Protein AF-A0A965YBI8-F1 (afdb_monomer)

Radius of gyration: 23.15 Å; Cα contacts (8 Å, |Δi|>4): 329; chains: 1; bounding box: 54×39×64 Å

Solvent-accessible surface area (backbone atoms only — not comparable to full-atom values): 16562 Å² total; per-residue (Å²): 129,90,73,58,69,41,80,46,47,36,56,63,52,22,47,52,50,47,54,52,47,43,43,36,47,70,56,44,35,46,62,92,63,90,55,95,86,61,76,53,72,66,57,48,56,52,50,67,69,44,75,81,57,90,65,80,68,84,53,51,93,72,47,79,82,37,50,64,59,52,52,52,50,26,52,50,36,34,68,70,44,43,48,60,50,58,66,66,73,54,56,90,97,56,91,60,68,51,48,70,59,59,44,80,47,68,47,97,83,74,44,84,42,46,45,67,85,51,83,90,56,52,40,36,41,34,41,29,66,46,50,50,53,49,62,76,42,36,71,62,54,49,55,50,52,47,50,56,48,36,64,61,36,54,79,70,38,81,52,56,61,48,57,58,56,65,67,36,47,90,63,76,80,76,75,79,61,69,81,47,50,66,59,53,56,70,74,38,93,62,65,37,15,70,81,82,62,45,78,52,51,90,92,57,66,37,74,39,51,54,63,26,47,58,47,55,72,63,86,56,65,64,41,52,42,51,26,39,63,66,59,46,62,71,38,55,68,24,32,66,52,72,68,55,50,53,53,50,50,54,55,24,69,77,34,79,94,32,56,67,64,62,69,58,54,52,51,52,52,52,40,40,44,76,44,69,46,49,70,45,82,132

Sequence (282 aa):
QLIEDTRIAYEEIAENFLKYYWNQVVVYKIKQDFKETKKTKLVSIIEDKTKEISELYEPFFKKKDSYKLKTELINEIYKYCLIDVIPRFQRNGKQNIYLHHAKQTVNKNQQLRYNLQQKDKRFIIVSKDAIFEIKKHYKMLFEVVILEWAKFLEKTNFTPKLIQKVEKINDPKRNSLQKYKKILLSLETTSRCFYCNKGLNLNDIHIDHFIPWSYIFDDNVWNLVLSCSNCNLIKNSSLPTLEYLNKLKMRNKEQKELYIKEEIIDNYYENCRKSGFILMSN

Foldseek 3Di:
DQQFWDKFFLLNVLLVVCLQVLLCCPLLLQQPDDDPPDHDQLSCLNVVLCVPPPDDSVCLVPDPVNPVVSVVSSVSCLVPPCQFVVVVQDDPPDDDQKDAQWDWDADPVRDIGTDHPDPVRRIIIGGSVSVVVCVVCVVVVLLVVLVVSLVSRVVPAPFPPSSVCSNCSNPLDDDDLVVCLVVQCVLDVFCAALPPRHHDDPVFKDKAQQAACSRHVDPQPLRITIHGPVVCVQCPNAHEDVVSLVVSQVSQVSGVSNDDDSVVSVVSRVSSVVSPGHHRDD

Nearest PDB structures (foldseek):
  8tzz-assembly1_A  TM=4.802E-01  e=3.319E-03  Streptococcus pyogenes
  8t7s-assembly1_A  TM=3.478E-01  e=6.594E-04  Streptococcus pyogenes
  8d2p-assembly1_A  TM=5.543E-01  e=3.188E-02  Acidothermus cellulolyticus 11B
  7s4x-assembly1_A  TM=3.552E-01  e=5.389E-03  Streptococcus pyogenes
  8d2q-assembly1_A  TM=3.920E-01  e=1.886E-01  Acidothermus cellulolyticus 11B

Mean predicted aligned error: 6.6 Å

Secondary structure (DSSP, 8-state):
-----EEEEHHHHHHHHHHHHHIIIIIS----SS-SS---HHHHHHHHHHTT--S-STTTTT-GGGHHHHHHHHHHIIIIIHHHHHHHTSPTTS--SEEE-EEEEE-TTS-EEEEESSGGG-EEEE-HHHHHHHHHTHHHHHHHHHHHHHHHHTTT---TTHHHHHHTTT---PPPGGGGHHHHHHH-SS-B-TTT-PBPPTTS-EEEESS-HHHH-S--GGGEEEE-HHHHHHHTTSBPPHHHHHHHHHHHHH-GGG---HHHHHHHHHHHHHTTPPBPP-

Structure (mmCIF, N/CA/C/O backbone):
data_AF-A0A965YBI8-F1
#
_entry.id   AF-A0A965YBI8-F1
#
loop_
_atom_site.group_PDB
_atom_site.id
_atom_site.type_symbol
_atom_site.label_atom_id
_atom_site.label_alt_id
_atom_site.label_comp_id
_atom_site.label_asym_id
_atom_site.label_entity_id
_atom_site.label_seq_id
_atom_site.pdbx_PDB_ins_code
_atom_site.Cartn_x
_atom_site.Cartn_y
_atom_site.Cartn_z
_atom_site.occupancy
_atom_site.B_iso_or_equiv
_atom_site.auth_seq_id
_atom_site.auth_comp_id
_atom_site.auth_asym_id
_atom_site.auth_atom_id
_atom_site.pdbx_PDB_model_num
ATOM 1 N N . GLN A 1 1 ? -0.873 20.517 -30.747 1.00 56.16 1 GLN A N 1
ATOM 2 C CA . GLN A 1 1 ? 0.591 20.385 -30.578 1.00 56.16 1 GLN A CA 1
ATOM 3 C C . GLN A 1 1 ? 1.067 19.338 -31.568 1.00 56.16 1 GLN A C 1
ATOM 5 O O . GLN A 1 1 ? 0.461 18.271 -31.592 1.00 56.16 1 GLN A O 1
ATOM 10 N N . LEU A 1 2 ? 2.070 19.639 -32.400 1.00 70.56 2 LEU A N 1
ATOM 11 C CA . LEU A 1 2 ? 2.739 18.594 -33.179 1.00 70.56 2 LEU A CA 1
ATOM 12 C C . LEU A 1 2 ? 3.359 17.593 -32.197 1.00 70.56 2 LEU A C 1
ATOM 14 O O . LEU A 1 2 ? 3.969 17.996 -31.209 1.00 70.56 2 LEU A O 1
ATOM 18 N N . ILE A 1 3 ? 3.112 16.304 -32.417 1.00 74.31 3 ILE A N 1
ATOM 19 C CA . ILE A 1 3 ? 3.719 15.238 -31.622 1.00 74.31 3 ILE A CA 1
ATOM 20 C C . ILE A 1 3 ? 5.042 14.883 -32.297 1.00 74.31 3 ILE A C 1
ATOM 22 O O . ILE A 1 3 ? 5.065 14.573 -33.488 1.00 74.31 3 ILE A O 1
ATOM 26 N N . GLU A 1 4 ? 6.124 14.942 -31.531 1.00 87.44 4 GLU A N 1
ATOM 27 C CA . GLU A 1 4 ? 7.486 14.648 -31.972 1.00 87.44 4 GLU A CA 1
ATOM 28 C C . GLU A 1 4 ? 8.043 13.440 -31.214 1.00 87.44 4 GLU A C 1
ATOM 30 O O . GLU A 1 4 ? 7.529 13.056 -30.155 1.00 87.44 4 GLU A O 1
ATOM 35 N N . ASP A 1 5 ? 9.101 12.842 -31.760 1.00 90.31 5 ASP A N 1
ATOM 36 C CA . ASP A 1 5 ? 9.848 11.796 -31.070 1.00 90.31 5 ASP A CA 1
ATOM 37 C C . ASP A 1 5 ? 10.358 12.340 -29.734 1.00 90.31 5 ASP A C 1
ATOM 39 O O . ASP A 1 5 ? 11.002 13.386 -29.666 1.00 90.31 5 ASP A O 1
ATOM 43 N N . THR A 1 6 ? 10.051 11.635 -28.649 1.00 94.06 6 THR A N 1
ATOM 44 C CA . THR A 1 6 ? 10.325 12.125 -27.297 1.00 94.06 6 THR A CA 1
ATOM 45 C C . THR A 1 6 ? 11.402 11.285 -26.635 1.00 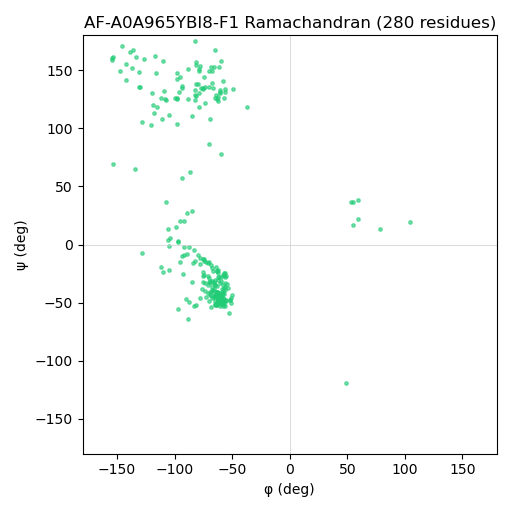94.06 6 THR A C 1
ATOM 47 O O . THR A 1 6 ? 11.290 10.061 -26.517 1.00 94.06 6 THR A O 1
ATOM 50 N N . ARG A 1 7 ? 12.443 11.967 -26.157 1.00 95.00 7 ARG A N 1
ATOM 51 C CA . ARG A 1 7 ? 13.465 11.397 -25.281 1.00 95.00 7 ARG A CA 1
ATOM 52 C C . ARG A 1 7 ? 12.953 11.402 -23.842 1.00 95.00 7 ARG A C 1
ATOM 54 O O . ARG A 1 7 ? 12.632 12.464 -23.328 1.00 95.00 7 ARG A O 1
ATOM 61 N N . ILE A 1 8 ? 12.941 10.239 -23.194 1.00 94.50 8 ILE A N 1
ATOM 62 C CA . ILE A 1 8 ? 12.571 10.094 -21.776 1.00 94.50 8 ILE A CA 1
ATOM 63 C C . ILE A 1 8 ? 13.772 9.536 -21.017 1.00 94.50 8 ILE A C 1
ATOM 65 O O . ILE A 1 8 ? 14.254 8.440 -21.328 1.00 94.50 8 ILE A O 1
ATOM 69 N N . ALA A 1 9 ? 14.276 10.275 -20.031 1.00 93.81 9 ALA A N 1
ATOM 70 C CA . ALA A 1 9 ? 15.408 9.830 -19.229 1.00 93.81 9 ALA A CA 1
ATOM 71 C C . ALA A 1 9 ? 15.021 8.664 -18.304 1.00 93.81 9 ALA A C 1
ATOM 73 O O . ALA A 1 9 ? 13.900 8.570 -17.805 1.00 93.81 9 ALA A O 1
ATOM 74 N N . TYR A 1 10 ? 15.972 7.772 -18.013 1.00 93.00 10 TYR A N 1
ATOM 75 C CA . TYR A 1 10 ? 15.735 6.696 -17.043 1.00 93.00 10 TYR A CA 1
ATOM 76 C C . TYR A 1 10 ? 15.438 7.251 -15.644 1.00 93.00 10 TYR A C 1
ATOM 78 O O . TYR A 1 10 ? 14.744 6.598 -14.875 1.00 93.00 10 TYR A O 1
ATOM 86 N N . GLU A 1 11 ? 15.952 8.435 -15.313 1.00 92.44 11 GLU A N 1
ATOM 87 C CA . GLU A 1 11 ? 15.659 9.118 -14.053 1.00 92.44 11 GLU A CA 1
ATOM 88 C C . GLU A 1 11 ? 14.166 9.453 -13.920 1.00 92.44 11 GLU A C 1
ATOM 90 O O . GLU A 1 11 ? 13.561 9.141 -12.897 1.00 92.44 11 GLU A O 1
ATOM 95 N N . GLU A 1 12 ? 13.539 9.968 -14.983 1.00 93.38 12 GLU A N 1
ATOM 96 C CA . GLU A 1 12 ? 12.098 10.257 -15.017 1.00 93.38 12 GLU A CA 1
ATOM 97 C C . GLU A 1 12 ? 11.263 8.978 -14.864 1.00 93.38 12 GLU A C 1
ATOM 99 O O . GLU A 1 12 ? 10.270 8.938 -14.129 1.00 93.38 12 GLU A O 1
ATOM 104 N N . ILE A 1 13 ? 11.683 7.891 -15.521 1.00 93.06 13 ILE A N 1
ATOM 105 C CA . ILE A 1 13 ? 11.041 6.577 -15.379 1.00 93.06 13 ILE A CA 1
ATOM 106 C C . ILE A 1 13 ? 11.209 6.063 -13.944 1.00 93.06 13 ILE A C 1
ATOM 108 O O . ILE A 1 13 ? 10.251 5.565 -13.357 1.00 93.06 13 ILE A O 1
ATOM 11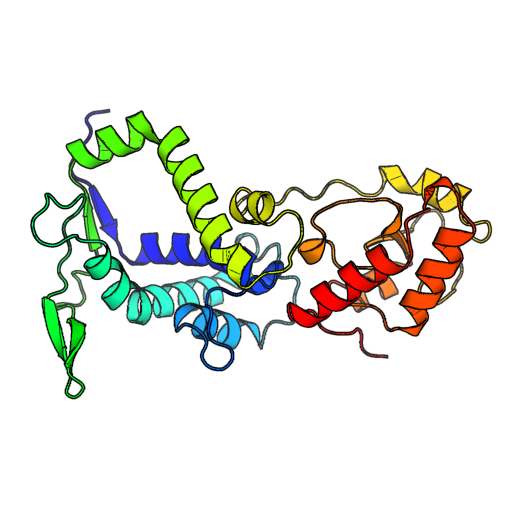2 N N . ALA A 1 14 ? 12.399 6.201 -13.355 1.00 93.50 14 ALA A N 1
ATOM 113 C CA . ALA A 1 14 ? 12.686 5.760 -11.994 1.00 93.50 14 ALA A CA 1
ATOM 114 C C . ALA A 1 14 ? 11.893 6.544 -10.946 1.00 93.50 14 ALA A C 1
ATOM 116 O O . ALA A 1 14 ? 11.400 5.941 -9.993 1.00 93.50 14 ALA A O 1
ATOM 117 N N . GLU A 1 15 ? 11.709 7.852 -11.132 1.00 91.50 15 GLU A N 1
ATOM 118 C CA . GLU A 1 15 ? 10.834 8.648 -10.274 1.00 91.50 15 GLU A CA 1
ATOM 119 C C . GLU A 1 15 ? 9.394 8.129 -10.324 1.00 91.50 15 GLU A C 1
ATOM 121 O O . GLU A 1 15 ? 8.764 7.958 -9.278 1.00 91.50 15 GLU A O 1
ATOM 126 N N . ASN A 1 16 ? 8.877 7.840 -11.521 1.00 88.69 16 ASN A N 1
ATOM 127 C CA . ASN A 1 16 ? 7.545 7.259 -11.665 1.00 88.69 16 ASN A CA 1
ATOM 128 C C . ASN A 1 16 ? 7.470 5.878 -11.003 1.00 88.69 16 ASN A C 1
ATOM 130 O O . ASN A 1 16 ? 6.581 5.658 -10.188 1.00 88.69 16 ASN A O 1
ATOM 134 N N . PHE A 1 17 ? 8.433 4.984 -11.252 1.00 89.19 17 PHE A N 1
ATOM 135 C CA . PHE A 1 17 ? 8.524 3.688 -10.568 1.00 89.19 17 PHE A CA 1
ATOM 136 C C . PHE A 1 17 ? 8.479 3.849 -9.047 1.00 89.19 17 PHE A C 1
ATOM 138 O O . PHE A 1 17 ? 7.691 3.178 -8.386 1.00 89.19 17 PHE A O 1
ATOM 145 N N . LEU A 1 18 ? 9.270 4.766 -8.486 1.00 89.38 18 LEU A N 1
ATOM 146 C CA . LEU A 1 18 ? 9.275 5.013 -7.050 1.00 89.38 18 LEU A CA 1
ATOM 147 C C . LEU A 1 18 ? 7.900 5.483 -6.553 1.00 89.38 18 LEU A C 1
ATOM 149 O O . LEU A 1 18 ? 7.452 4.996 -5.521 1.00 89.38 18 LEU A O 1
ATOM 153 N N . LYS A 1 19 ? 7.203 6.364 -7.286 1.00 85.81 19 LYS A N 1
ATOM 154 C CA . LYS A 1 19 ? 5.845 6.824 -6.928 1.00 85.81 19 LYS A CA 1
ATOM 155 C C . LYS A 1 19 ? 4.854 5.667 -6.800 1.00 85.81 19 LYS A C 1
ATOM 157 O O . LYS A 1 19 ? 4.157 5.586 -5.791 1.00 85.81 19 LYS A O 1
ATOM 162 N N . TYR A 1 20 ? 4.834 4.746 -7.766 1.00 85.50 20 TYR A N 1
ATOM 163 C CA . TYR A 1 20 ? 3.951 3.579 -7.696 1.00 85.50 20 TYR A CA 1
ATOM 164 C C . TYR A 1 20 ? 4.386 2.610 -6.579 1.00 85.50 20 TYR A C 1
ATOM 166 O O . TYR A 1 20 ? 3.613 2.266 -5.682 1.00 85.50 20 TYR A O 1
ATOM 174 N N . TYR A 1 21 ? 5.647 2.181 -6.588 1.00 88.31 21 TYR A N 1
ATOM 175 C CA . TYR A 1 21 ? 6.107 1.124 -5.689 1.00 88.31 21 TYR A CA 1
ATOM 176 C C . TYR A 1 21 ? 6.200 1.559 -4.226 1.00 88.31 21 TYR A C 1
ATOM 178 O O . TYR A 1 21 ? 6.036 0.713 -3.351 1.00 88.31 21 TYR A O 1
ATOM 186 N N . TRP A 1 22 ? 6.407 2.846 -3.934 1.00 87.38 22 TRP A N 1
ATOM 187 C CA . TRP A 1 22 ? 6.443 3.340 -2.557 1.00 87.38 22 TRP A CA 1
ATOM 188 C C . TRP A 1 22 ? 5.142 3.035 -1.817 1.00 87.38 22 TRP A C 1
ATOM 190 O O . TRP A 1 22 ? 5.158 2.396 -0.768 1.00 87.38 22 TRP A O 1
ATOM 200 N N . ASN A 1 23 ? 3.997 3.420 -2.386 1.00 85.06 23 ASN A N 1
ATOM 201 C CA . ASN A 1 23 ? 2.713 3.202 -1.724 1.00 85.06 23 ASN A CA 1
ATOM 202 C C . ASN A 1 23 ? 2.373 1.714 -1.629 1.00 85.06 23 ASN A C 1
ATOM 204 O O . ASN A 1 23 ? 1.929 1.254 -0.580 1.00 85.06 23 ASN A O 1
ATOM 208 N N . GLN A 1 24 ? 2.661 0.931 -2.669 1.00 88.19 24 GLN A N 1
ATOM 209 C CA . GLN A 1 24 ? 2.412 -0.508 -2.624 1.00 88.19 24 GLN A CA 1
ATOM 210 C C . GLN A 1 24 ? 3.277 -1.211 -1.574 1.00 88.19 24 GLN A C 1
ATOM 212 O O . GLN A 1 24 ? 2.741 -1.914 -0.726 1.00 88.19 24 GLN A O 1
ATOM 217 N N . VAL A 1 25 ? 4.595 -1.009 -1.595 1.00 88.75 25 VAL A N 1
ATOM 218 C CA . VAL A 1 25 ? 5.542 -1.747 -0.744 1.00 88.75 25 VAL A CA 1
ATOM 219 C C . VAL A 1 25 ? 5.547 -1.208 0.683 1.00 88.75 25 VAL A C 1
ATOM 221 O O . VAL A 1 25 ? 5.507 -1.976 1.642 1.00 88.75 25 VAL A O 1
ATOM 224 N N . VAL A 1 26 ? 5.589 0.114 0.844 1.00 85.94 26 VAL A N 1
ATOM 225 C CA . VAL A 1 26 ? 5.850 0.747 2.141 1.00 85.94 26 VAL A CA 1
ATOM 226 C C . VAL A 1 26 ? 4.558 1.008 2.906 1.00 85.94 26 VAL A C 1
ATOM 228 O O . VAL A 1 26 ? 4.484 0.658 4.086 1.00 85.94 26 VAL A O 1
ATOM 231 N N . VAL A 1 27 ? 3.544 1.579 2.244 1.00 85.75 27 VAL A N 1
ATOM 232 C CA . VAL A 1 27 ? 2.278 1.982 2.884 1.00 85.75 27 VAL A CA 1
ATOM 233 C C . VAL A 1 27 ? 1.319 0.796 3.003 1.00 85.75 27 VAL A C 1
ATOM 235 O O . VAL A 1 27 ? 0.849 0.498 4.099 1.00 85.75 27 VAL A O 1
ATOM 238 N N . TYR A 1 28 ? 1.046 0.100 1.897 1.00 88.88 28 TYR A N 1
ATOM 239 C CA . TYR A 1 28 ? 0.045 -0.973 1.831 1.00 88.88 28 TYR A CA 1
ATOM 240 C C . TYR A 1 28 ? 0.598 -2.375 2.104 1.00 88.88 28 TYR A C 1
ATOM 242 O O . TYR A 1 28 ? -0.187 -3.312 2.241 1.00 88.88 28 TYR A O 1
ATOM 250 N N . LYS A 1 29 ? 1.927 -2.521 2.184 1.00 89.38 29 LYS A N 1
ATOM 251 C CA . LYS A 1 29 ? 2.628 -3.801 2.389 1.00 89.38 29 LYS A CA 1
ATOM 252 C C . LYS A 1 29 ? 2.260 -4.880 1.353 1.00 89.38 29 LYS A C 1
ATOM 254 O O . LYS A 1 29 ? 2.171 -6.065 1.658 1.00 89.38 29 LYS A O 1
ATOM 259 N N . ILE A 1 30 ? 2.054 -4.460 0.106 1.00 90.88 30 ILE A N 1
ATOM 260 C CA . ILE A 1 30 ? 1.790 -5.328 -1.043 1.00 90.88 30 ILE A CA 1
ATOM 261 C C . ILE A 1 30 ? 3.109 -5.942 -1.524 1.00 90.88 30 ILE A C 1
ATOM 263 O O . ILE A 1 30 ? 4.015 -5.239 -1.987 1.00 90.88 30 ILE A O 1
ATOM 267 N N . LYS A 1 31 ? 3.189 -7.271 -1.474 1.00 90.06 31 LYS A N 1
ATOM 268 C CA . LYS A 1 31 ? 4.287 -8.074 -2.020 1.00 90.06 31 LYS A CA 1
ATOM 269 C C . LYS A 1 31 ? 4.321 -7.967 -3.543 1.00 90.06 31 LYS A C 1
ATOM 271 O O . LYS A 1 31 ? 3.295 -8.101 -4.202 1.00 90.06 31 LYS A O 1
ATOM 276 N N . GLN A 1 32 ? 5.515 -7.769 -4.096 1.00 88.94 32 GLN A N 1
ATOM 277 C CA . GLN A 1 32 ? 5.739 -7.551 -5.536 1.00 88.94 32 GLN A CA 1
ATOM 278 C C . GLN A 1 32 ? 6.314 -8.775 -6.258 1.00 88.94 32 GLN A C 1
ATOM 280 O O . GLN A 1 32 ? 6.685 -8.693 -7.429 1.00 88.94 32 GLN A O 1
ATOM 285 N N . ASP A 1 33 ? 6.434 -9.904 -5.565 1.00 83.56 33 ASP A N 1
ATOM 286 C CA . ASP A 1 33 ? 6.908 -11.160 -6.130 1.00 83.56 33 ASP A CA 1
ATOM 287 C C . ASP A 1 33 ? 6.202 -12.368 -5.494 1.00 83.56 33 ASP A C 1
ATOM 289 O O . ASP A 1 33 ? 5.432 -12.240 -4.539 1.00 83.56 33 ASP A O 1
ATOM 293 N N . PHE A 1 34 ? 6.447 -13.538 -6.092 1.00 79.50 34 PHE A N 1
ATOM 294 C CA . PHE A 1 34 ? 5.926 -14.840 -5.661 1.00 79.50 34 PHE A CA 1
ATOM 295 C C . PHE A 1 34 ? 6.910 -15.632 -4.802 1.00 79.50 34 PHE A C 1
ATOM 297 O O . PHE A 1 34 ? 6.642 -16.786 -4.483 1.00 79.50 34 PHE A O 1
ATOM 304 N N . LYS A 1 35 ? 8.080 -15.070 -4.484 1.00 76.94 35 LYS A N 1
ATOM 305 C CA . LYS A 1 35 ? 9.157 -15.823 -3.844 1.00 76.94 35 LYS A CA 1
ATOM 306 C C . LYS A 1 35 ? 9.122 -15.576 -2.348 1.00 76.94 35 LYS A C 1
ATOM 308 O O . LYS A 1 35 ? 9.242 -14.449 -1.894 1.00 76.94 35 LYS A O 1
ATOM 313 N N . GLU A 1 36 ? 9.060 -16.648 -1.571 1.00 65.50 36 GLU A N 1
ATOM 314 C CA . GLU A 1 36 ? 9.025 -16.531 -0.110 1.00 65.50 36 GLU A CA 1
ATOM 315 C C . GLU A 1 36 ? 10.323 -15.952 0.473 1.00 65.50 36 GLU A C 1
ATOM 317 O O . GLU A 1 36 ? 10.291 -15.231 1.466 1.00 65.50 36 GLU A O 1
ATOM 322 N N . THR A 1 37 ? 11.469 -16.230 -0.158 1.00 68.12 37 THR A N 1
ATOM 323 C CA . THR A 1 37 ? 12.792 -15.969 0.434 1.00 68.12 37 THR A CA 1
ATOM 324 C C . THR A 1 37 ? 13.595 -14.869 -0.252 1.00 68.12 37 THR A C 1
ATOM 326 O O . THR A 1 37 ? 14.525 -14.329 0.347 1.00 68.12 37 THR A O 1
ATOM 329 N N . LYS A 1 38 ? 13.278 -14.513 -1.505 1.00 78.81 38 LYS A N 1
ATOM 330 C CA . LYS A 1 38 ? 14.090 -13.574 -2.292 1.00 78.81 38 LYS A CA 1
ATOM 331 C C . LYS A 1 38 ? 13.257 -12.444 -2.872 1.00 78.81 38 LYS A C 1
ATOM 333 O O . LYS A 1 38 ? 12.614 -12.616 -3.905 1.00 78.81 38 LYS A O 1
ATOM 338 N N . LYS A 1 39 ? 13.416 -11.272 -2.261 1.00 83.81 39 LYS A N 1
ATOM 339 C CA . LYS A 1 39 ? 12.814 -10.018 -2.710 1.00 83.81 39 LYS A CA 1
ATOM 340 C C . LYS A 1 39 ? 13.414 -9.547 -4.033 1.00 83.81 39 LYS A C 1
ATOM 342 O O . LYS A 1 39 ? 14.592 -9.783 -4.334 1.00 83.81 39 LYS A O 1
ATOM 347 N N . THR A 1 40 ? 12.605 -8.860 -4.833 1.00 86.50 40 THR A N 1
ATOM 348 C CA . THR A 1 40 ? 13.107 -8.151 -6.019 1.00 86.50 40 THR A CA 1
ATOM 349 C C . THR A 1 40 ? 14.116 -7.066 -5.630 1.00 86.50 40 THR A C 1
ATOM 351 O O . THR A 1 40 ? 14.038 -6.485 -4.548 1.00 86.50 40 THR A O 1
ATOM 354 N N . LYS A 1 41 ? 15.047 -6.736 -6.537 1.00 88.00 41 LYS A N 1
ATOM 355 C CA . LYS A 1 41 ? 16.058 -5.694 -6.286 1.00 88.00 41 LYS A CA 1
ATOM 356 C C . LYS A 1 41 ? 15.422 -4.342 -5.941 1.00 88.00 41 LYS A C 1
ATOM 358 O O . LYS A 1 41 ? 15.938 -3.647 -5.075 1.00 88.00 41 LYS A O 1
ATOM 363 N N . LEU A 1 42 ? 14.301 -4.004 -6.583 1.00 88.56 42 LEU A N 1
ATOM 364 C CA . LEU A 1 42 ? 13.543 -2.783 -6.313 1.00 88.56 42 LEU A CA 1
ATOM 365 C C . LEU A 1 42 ? 12.991 -2.759 -4.884 1.00 88.56 42 LEU A C 1
ATOM 367 O O . LEU A 1 42 ? 13.200 -1.781 -4.175 1.00 88.56 42 LEU A O 1
ATOM 371 N N . VAL A 1 43 ? 12.332 -3.841 -4.457 1.00 89.25 43 VAL A N 1
ATOM 372 C CA . VAL A 1 43 ? 11.794 -3.950 -3.093 1.00 89.25 43 VAL A CA 1
ATOM 373 C C . VAL A 1 43 ? 12.921 -3.870 -2.069 1.00 89.25 43 VAL A C 1
ATOM 375 O O . VAL A 1 43 ? 12.796 -3.113 -1.117 1.00 89.25 43 VAL A O 1
ATOM 378 N N . SER A 1 44 ? 14.044 -4.564 -2.290 1.00 89.81 44 SER A N 1
ATOM 379 C CA . SER A 1 44 ? 15.206 -4.477 -1.396 1.00 89.81 44 SER A CA 1
ATOM 380 C C . SER A 1 44 ? 15.750 -3.051 -1.277 1.00 89.81 44 SER A C 1
ATOM 382 O O . SER A 1 44 ? 15.966 -2.591 -0.165 1.00 89.81 44 SER A O 1
ATOM 384 N N . ILE A 1 45 ? 15.914 -2.329 -2.397 1.00 90.44 45 ILE A N 1
ATOM 385 C CA . ILE A 1 45 ? 16.368 -0.925 -2.389 1.00 90.44 45 ILE A CA 1
ATOM 386 C C . ILE A 1 45 ? 15.438 -0.057 -1.533 1.00 90.44 45 ILE A C 1
ATOM 388 O O . ILE A 1 45 ? 15.917 0.713 -0.703 1.00 90.44 45 ILE A O 1
ATOM 392 N N . ILE A 1 46 ? 14.122 -0.176 -1.739 1.00 88.94 46 ILE A N 1
ATOM 393 C CA . ILE A 1 46 ? 13.124 0.612 -1.006 1.00 88.94 46 ILE A CA 1
ATOM 394 C C . ILE A 1 46 ? 13.164 0.258 0.481 1.00 88.94 46 ILE A C 1
ATOM 396 O O . ILE A 1 46 ? 13.297 1.145 1.319 1.00 88.94 46 ILE A O 1
ATOM 400 N N . GLU A 1 47 ? 13.085 -1.028 0.815 1.00 86.38 47 GLU A N 1
ATOM 401 C CA . GLU A 1 47 ? 13.033 -1.481 2.200 1.00 86.38 47 GLU A CA 1
ATOM 402 C C . GLU A 1 47 ? 14.295 -1.116 2.980 1.00 86.38 47 GLU A C 1
ATOM 404 O O . GLU A 1 47 ? 14.175 -0.554 4.066 1.00 86.38 47 GLU A O 1
ATOM 409 N N . ASP A 1 48 ? 15.486 -1.366 2.426 1.00 86.69 48 ASP A N 1
ATOM 410 C CA . ASP A 1 48 ? 16.761 -1.061 3.085 1.00 86.69 48 ASP A CA 1
ATOM 411 C C . ASP A 1 48 ? 16.869 0.422 3.440 1.00 86.69 48 ASP A C 1
ATOM 413 O O . ASP A 1 48 ? 17.288 0.769 4.539 1.00 86.69 48 ASP A O 1
ATOM 417 N N . LYS A 1 49 ? 16.400 1.293 2.544 1.00 83.50 49 LYS A N 1
ATOM 418 C CA . LYS A 1 49 ? 16.374 2.743 2.747 1.00 83.50 49 LYS A CA 1
ATOM 419 C C . LYS A 1 49 ? 15.238 3.224 3.655 1.00 83.50 49 LYS A C 1
ATOM 421 O O . LYS A 1 49 ? 15.297 4.345 4.147 1.00 83.50 49 LYS A O 1
ATOM 426 N N . THR A 1 50 ? 14.214 2.402 3.886 1.00 78.12 50 THR A N 1
ATOM 427 C CA . THR A 1 50 ? 13.082 2.730 4.777 1.00 78.12 50 THR A CA 1
ATOM 428 C C . THR A 1 50 ? 13.227 2.196 6.198 1.00 78.12 50 THR A C 1
ATOM 430 O O . THR A 1 50 ? 12.514 2.673 7.076 1.00 78.12 50 THR A O 1
ATOM 433 N N . LYS A 1 51 ? 14.147 1.251 6.449 1.00 73.38 51 LYS A N 1
ATOM 434 C CA . LYS A 1 51 ? 14.432 0.713 7.796 1.00 73.38 51 LYS A CA 1
ATOM 435 C C . LYS A 1 51 ? 14.808 1.801 8.807 1.00 73.38 51 LYS A C 1
ATOM 437 O O . LYS A 1 51 ? 14.559 1.638 9.993 1.00 73.38 51 LYS A O 1
ATOM 442 N N . GLU A 1 52 ? 15.386 2.897 8.327 1.00 56.88 52 GLU A N 1
ATOM 443 C CA . GLU A 1 52 ? 15.884 4.012 9.139 1.00 56.88 52 GLU A CA 1
ATOM 444 C C . GLU A 1 52 ? 14.841 5.128 9.349 1.00 56.88 52 GLU A C 1
ATOM 446 O O . GLU A 1 52 ? 15.109 6.102 10.048 1.00 56.88 52 GLU A O 1
ATOM 451 N N . ILE A 1 53 ? 13.645 5.011 8.760 1.00 63.06 53 ILE A N 1
ATOM 452 C CA . ILE A 1 53 ? 12.618 6.060 8.795 1.00 63.06 53 ILE A CA 1
ATOM 453 C C . ILE A 1 53 ? 11.523 5.660 9.783 1.00 63.06 53 ILE A C 1
ATOM 455 O O . ILE A 1 53 ? 10.756 4.732 9.525 1.00 63.06 53 ILE A O 1
ATOM 459 N N . SER A 1 54 ? 11.425 6.390 10.897 1.00 51.22 54 SER A N 1
ATOM 460 C CA . SER A 1 54 ? 10.368 6.211 11.907 1.00 51.22 54 SER A CA 1
ATOM 461 C C . SER A 1 54 ? 9.051 6.916 11.550 1.00 51.22 54 SER A C 1
ATOM 463 O O . SER A 1 54 ? 8.016 6.654 12.164 1.00 51.22 54 SER A O 1
ATOM 465 N N . GLU A 1 55 ? 9.070 7.826 10.573 1.00 52.97 55 GLU A N 1
ATOM 466 C CA . GLU A 1 55 ? 7.946 8.713 10.282 1.00 52.97 55 GLU A CA 1
ATOM 467 C C . GLU A 1 55 ? 6.922 8.139 9.296 1.00 52.97 55 GLU A C 1
ATOM 469 O O . GLU A 1 55 ? 7.237 7.384 8.377 1.00 52.97 55 GLU A O 1
ATOM 474 N N . LEU A 1 56 ? 5.673 8.591 9.478 1.00 56.22 56 LEU A N 1
ATOM 475 C CA . LEU A 1 56 ? 4.515 8.359 8.613 1.00 56.22 56 LEU A CA 1
ATOM 476 C C . LEU A 1 56 ? 4.904 8.369 7.127 1.00 56.22 56 LEU A C 1
ATOM 478 O O . LEU A 1 56 ? 5.352 9.384 6.600 1.00 56.22 56 LEU A O 1
ATOM 482 N N . TYR A 1 57 ? 4.682 7.240 6.455 1.00 60.16 57 TYR A N 1
ATOM 483 C CA . TYR A 1 57 ? 5.071 7.002 5.061 1.00 60.16 57 TYR A CA 1
ATOM 484 C C . TYR A 1 57 ? 4.218 7.752 4.022 1.00 60.16 57 TYR A C 1
ATOM 486 O O . TYR A 1 57 ? 4.610 7.858 2.859 1.00 60.16 57 TYR A O 1
ATOM 494 N N . GLU A 1 58 ? 3.053 8.273 4.417 1.00 57.38 58 GLU A N 1
ATOM 495 C CA . GLU A 1 58 ? 2.045 8.803 3.487 1.00 57.38 58 GLU A CA 1
ATOM 496 C C . GLU A 1 58 ? 2.339 10.179 2.855 1.00 57.38 58 GLU A C 1
ATOM 498 O O . GLU A 1 58 ? 1.978 10.373 1.694 1.00 57.38 58 GLU A O 1
ATOM 503 N N . PRO A 1 59 ? 3.021 11.143 3.506 1.00 58.81 59 PRO A N 1
ATOM 504 C CA . PRO A 1 59 ? 3.433 12.387 2.871 1.00 58.81 59 PRO A CA 1
ATOM 505 C C . PRO A 1 59 ? 4.846 12.309 2.269 1.00 58.81 59 PRO A C 1
ATOM 507 O O . PRO A 1 59 ? 5.448 13.359 2.051 1.00 58.81 59 PRO A O 1
ATOM 510 N N . PHE A 1 60 ? 5.394 11.113 1.989 1.00 69.31 60 PHE A N 1
ATOM 511 C CA . PHE A 1 60 ? 6.786 10.949 1.538 1.00 69.31 60 PHE A CA 1
ATOM 512 C C . PHE A 1 60 ? 7.152 11.870 0.369 1.00 69.31 60 PHE A C 1
ATOM 514 O O . PHE A 1 60 ? 8.178 12.532 0.415 1.00 69.31 60 PHE A O 1
ATOM 521 N N . PHE A 1 61 ? 6.291 12.019 -0.637 1.00 68.06 61 PHE A N 1
ATOM 522 C CA . PHE A 1 61 ? 6.567 12.912 -1.771 1.00 68.06 61 PHE A CA 1
ATOM 523 C C . PHE A 1 61 ? 6.236 14.395 -1.530 1.00 68.06 61 PHE A C 1
ATOM 525 O O . PHE A 1 61 ? 6.493 15.215 -2.407 1.00 68.06 61 PHE A O 1
ATOM 532 N N . LYS A 1 62 ? 5.649 14.745 -0.380 1.00 67.50 62 LYS A N 1
ATOM 533 C CA . LYS A 1 62 ? 5.176 16.101 -0.052 1.00 67.50 62 LYS A CA 1
ATOM 534 C C . LYS A 1 62 ? 6.081 16.840 0.941 1.00 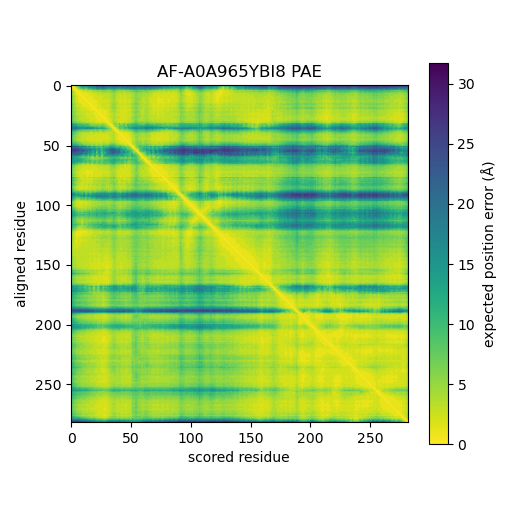67.50 62 LYS A C 1
ATOM 536 O O . LYS A 1 62 ? 6.040 18.065 0.987 1.00 67.50 62 LYS A O 1
ATOM 541 N N . LYS A 1 63 ? 6.884 16.128 1.740 1.00 70.38 63 LYS A N 1
ATOM 542 C CA . LYS A 1 63 ? 7.811 16.738 2.709 1.00 70.38 63 LYS A CA 1
ATOM 543 C C . LYS A 1 63 ? 9.106 17.187 2.029 1.00 70.38 63 LYS A C 1
ATOM 545 O O . LYS A 1 63 ? 9.672 16.453 1.232 1.00 70.38 63 LYS A O 1
ATOM 550 N N . LYS A 1 64 ? 9.615 18.370 2.386 1.00 69.12 64 LYS A N 1
ATOM 551 C CA . LYS A 1 64 ? 10.901 18.882 1.874 1.00 69.12 64 LYS A CA 1
ATOM 552 C C . LYS A 1 64 ? 12.079 17.989 2.290 1.00 69.12 64 LYS A C 1
ATOM 554 O O . LYS A 1 64 ? 12.982 17.748 1.493 1.00 69.12 64 LYS A O 1
ATOM 559 N N . ASP A 1 65 ? 12.017 17.435 3.497 1.00 69.38 65 ASP A N 1
ATOM 560 C CA . ASP A 1 65 ? 13.099 16.636 4.085 1.00 69.38 65 ASP A CA 1
ATOM 561 C C . ASP A 1 65 ? 13.275 15.262 3.420 1.00 69.38 65 ASP A C 1
ATOM 563 O O . ASP A 1 65 ? 14.330 14.640 3.533 1.00 69.38 65 ASP A O 1
ATOM 567 N N . SER A 1 66 ? 12.289 14.798 2.643 1.00 75.81 66 SER A N 1
ATOM 568 C CA . SER A 1 66 ? 12.406 13.544 1.896 1.00 75.81 66 SER A CA 1
ATOM 569 C C . SER A 1 66 ? 13.209 13.678 0.599 1.00 75.81 66 SER A C 1
ATOM 571 O O . SER A 1 66 ? 13.536 12.660 -0.009 1.00 75.81 66 SER A O 1
ATOM 573 N N . TYR A 1 67 ? 13.563 14.896 0.161 1.00 82.62 67 TYR A N 1
ATOM 574 C CA . TYR A 1 67 ? 14.216 15.125 -1.134 1.00 82.62 67 TYR A CA 1
ATOM 575 C C . TYR A 1 67 ? 15.537 14.363 -1.287 1.00 82.62 67 TYR A C 1
ATOM 577 O O . TYR A 1 67 ? 15.795 13.768 -2.338 1.00 82.62 67 TYR A O 1
ATOM 585 N N . LYS A 1 68 ? 16.359 14.339 -0.228 1.00 86.00 68 LYS A N 1
ATOM 586 C CA . LYS A 1 68 ? 17.635 13.612 -0.226 1.00 86.00 68 LYS A CA 1
ATOM 587 C C . LYS A 1 68 ? 17.401 12.119 -0.456 1.00 86.00 68 LYS A C 1
ATOM 589 O O . LYS A 1 68 ? 17.940 11.541 -1.395 1.00 86.00 68 LYS A O 1
ATOM 594 N N . LEU A 1 69 ? 16.524 11.525 0.346 1.00 85.94 69 LEU A N 1
ATOM 595 C CA . LEU A 1 69 ? 16.176 10.113 0.255 1.00 85.94 69 LEU A CA 1
ATOM 596 C C . LEU A 1 69 ? 15.514 9.755 -1.085 1.00 85.94 69 LEU A C 1
ATOM 598 O O . LEU A 1 69 ? 15.847 8.738 -1.688 1.00 85.94 69 LEU A O 1
ATOM 602 N N . LYS A 1 70 ? 14.616 10.609 -1.589 1.00 87.81 70 LYS A N 1
ATOM 603 C CA . LYS A 1 70 ? 13.995 10.462 -2.911 1.00 87.81 70 LYS A CA 1
ATOM 604 C C . LYS A 1 70 ? 15.064 10.408 -4.004 1.00 87.81 70 LYS A C 1
ATOM 606 O O . LYS A 1 70 ? 15.037 9.503 -4.832 1.00 87.81 70 LYS A O 1
ATOM 611 N N . THR A 1 71 ? 16.016 11.338 -3.978 1.00 89.88 71 THR A N 1
ATOM 612 C CA . THR A 1 71 ? 17.124 11.395 -4.941 1.00 89.88 71 THR A CA 1
ATOM 613 C C . THR A 1 71 ? 18.004 10.146 -4.862 1.00 89.88 71 THR A C 1
ATOM 615 O O . THR A 1 71 ? 18.356 9.569 -5.889 1.00 89.88 71 THR A O 1
ATOM 618 N N . GLU A 1 72 ? 18.332 9.674 -3.657 1.00 90.19 72 GLU A N 1
ATOM 619 C CA . GLU A 1 72 ? 19.094 8.432 -3.468 1.00 90.19 72 GLU A CA 1
ATOM 620 C C . GLU A 1 72 ? 18.357 7.207 -4.029 1.00 90.19 72 GLU A C 1
ATOM 622 O O . GLU A 1 72 ? 18.945 6.416 -4.768 1.00 90.19 72 GLU A O 1
ATOM 627 N N . LEU A 1 73 ? 17.060 7.072 -3.737 1.00 91.62 73 LEU A N 1
ATOM 628 C CA . LEU A 1 73 ? 16.227 5.976 -4.237 1.00 91.62 73 LEU A CA 1
ATOM 629 C C . LEU A 1 73 ? 16.116 5.994 -5.764 1.00 91.62 73 LEU A C 1
ATOM 631 O O . LEU A 1 73 ? 16.296 4.958 -6.400 1.00 91.62 73 LEU A O 1
ATOM 635 N N . ILE A 1 74 ? 15.865 7.160 -6.367 1.00 92.31 74 ILE A N 1
ATOM 636 C CA . ILE A 1 74 ? 15.804 7.314 -7.828 1.00 92.31 74 ILE A CA 1
ATOM 637 C C . ILE A 1 74 ? 17.130 6.879 -8.463 1.00 92.31 74 ILE A C 1
ATOM 639 O O . ILE A 1 74 ? 17.120 6.094 -9.417 1.00 92.31 74 ILE A O 1
ATOM 643 N N . ASN A 1 75 ? 18.258 7.321 -7.895 1.00 90.88 75 ASN A N 1
ATOM 644 C CA . ASN A 1 75 ? 19.595 6.954 -8.359 1.00 90.88 75 ASN A CA 1
ATOM 645 C C . ASN A 1 75 ? 19.837 5.441 -8.335 1.00 90.88 75 ASN A C 1
ATOM 647 O O . ASN A 1 75 ? 20.295 4.864 -9.325 1.00 90.88 75 ASN A O 1
ATOM 651 N N . GLU A 1 76 ? 19.492 4.779 -7.234 1.00 91.75 76 GLU A N 1
ATOM 652 C CA . GLU A 1 76 ? 19.597 3.324 -7.102 1.00 91.75 76 GLU A CA 1
ATOM 653 C C . GLU A 1 76 ? 18.689 2.592 -8.111 1.00 91.75 76 GLU A C 1
ATOM 655 O O . GLU A 1 76 ? 19.128 1.659 -8.793 1.00 91.75 76 GLU A O 1
ATOM 660 N N . ILE A 1 77 ? 17.440 3.043 -8.276 1.00 91.56 77 ILE A N 1
ATOM 661 C CA . ILE A 1 77 ? 16.461 2.415 -9.174 1.00 91.56 77 ILE A CA 1
ATOM 662 C C . ILE A 1 77 ? 16.920 2.483 -10.631 1.00 91.56 77 ILE A C 1
ATOM 664 O O . ILE A 1 77 ? 16.968 1.447 -11.304 1.00 91.56 77 ILE A O 1
ATOM 668 N N . TYR A 1 78 ? 17.286 3.657 -11.157 1.00 88.25 78 TYR A N 1
ATOM 669 C CA . TYR A 1 78 ? 17.685 3.717 -12.566 1.00 88.25 78 TYR A CA 1
ATOM 670 C C . TYR A 1 78 ? 19.033 3.030 -12.819 1.00 88.25 78 TYR A C 1
ATOM 672 O O . TYR A 1 78 ? 19.276 2.524 -13.922 1.00 88.25 78 TYR A O 1
ATOM 680 N N . LYS A 1 79 ? 19.929 3.010 -11.821 1.00 85.88 79 LYS A N 1
ATOM 681 C CA . LYS A 1 79 ? 21.253 2.396 -11.951 1.00 85.88 79 LYS A CA 1
ATOM 682 C C . LYS A 1 79 ? 21.171 0.875 -11.974 1.00 85.88 79 LYS A C 1
ATOM 684 O O . LYS A 1 79 ? 21.825 0.275 -12.829 1.00 85.88 79 LYS A O 1
ATOM 689 N N . TYR A 1 80 ? 20.380 0.277 -11.082 1.00 86.19 80 TYR A N 1
ATOM 690 C CA . TYR A 1 80 ? 20.383 -1.171 -10.853 1.00 86.19 80 TYR A CA 1
ATOM 691 C C . TYR A 1 80 ? 19.124 -1.901 -11.328 1.00 86.19 80 TYR A C 1
ATOM 693 O O . TYR A 1 80 ? 19.210 -3.095 -11.603 1.00 86.19 80 TYR A O 1
ATOM 701 N N . CYS A 1 81 ? 17.974 -1.230 -11.447 1.00 87.00 81 CYS A N 1
ATOM 702 C CA . CYS A 1 81 ? 16.732 -1.872 -11.891 1.00 87.00 81 CYS A CA 1
ATOM 703 C C . CYS A 1 81 ? 16.491 -1.652 -13.388 1.00 87.00 81 CYS A C 1
ATOM 705 O O . CYS A 1 81 ? 16.364 -2.611 -14.149 1.00 87.00 81 CYS A O 1
ATOM 707 N N . LEU A 1 82 ? 16.459 -0.394 -13.838 1.00 88.94 82 LEU A N 1
ATOM 708 C CA . LEU A 1 82 ? 15.969 -0.067 -15.185 1.00 88.94 82 LEU A CA 1
ATOM 709 C C . LEU A 1 82 ? 16.842 -0.597 -16.328 1.00 88.94 82 LEU A C 1
ATOM 711 O O . LEU A 1 82 ? 16.338 -0.807 -17.428 1.00 88.94 82 LEU A O 1
ATOM 715 N N . ILE A 1 83 ? 18.122 -0.874 -16.068 1.00 86.19 83 ILE A N 1
ATOM 716 C CA . ILE A 1 83 ? 19.037 -1.417 -17.077 1.00 86.19 83 ILE A CA 1
ATOM 717 C C . ILE A 1 83 ? 18.644 -2.820 -17.549 1.00 86.19 83 ILE A C 1
ATOM 719 O O . ILE A 1 83 ? 18.797 -3.120 -18.727 1.00 86.19 83 ILE A O 1
ATOM 723 N N . ASP A 1 84 ? 18.102 -3.642 -16.649 1.00 83.19 84 ASP A N 1
ATOM 724 C CA . ASP A 1 84 ? 17.614 -4.986 -16.954 1.00 83.19 84 ASP A CA 1
ATOM 725 C C . ASP A 1 84 ? 16.117 -4.981 -17.295 1.00 83.19 84 ASP A C 1
ATOM 727 O O . ASP A 1 84 ? 15.656 -5.885 -17.985 1.00 83.19 84 ASP A O 1
ATOM 731 N N . VAL A 1 85 ? 15.355 -4.001 -16.801 1.00 87.50 85 VAL A N 1
ATOM 732 C CA . VAL A 1 85 ? 13.893 -3.945 -16.952 1.00 87.50 85 VAL A CA 1
ATOM 733 C C . VAL A 1 85 ? 13.486 -3.380 -18.309 1.00 87.50 85 VAL A C 1
ATOM 735 O O . VAL A 1 85 ? 12.723 -4.031 -19.015 1.00 87.50 85 VAL A O 1
ATOM 738 N N . ILE A 1 86 ? 14.006 -2.209 -18.696 1.00 90.00 86 ILE A N 1
ATOM 739 C CA . ILE A 1 86 ? 13.607 -1.522 -19.935 1.00 90.00 86 ILE A CA 1
ATOM 740 C C . ILE A 1 86 ? 13.806 -2.439 -21.154 1.00 90.00 86 ILE A C 1
ATOM 742 O O . ILE A 1 86 ? 12.833 -2.726 -21.843 1.00 90.00 86 ILE A O 1
ATOM 7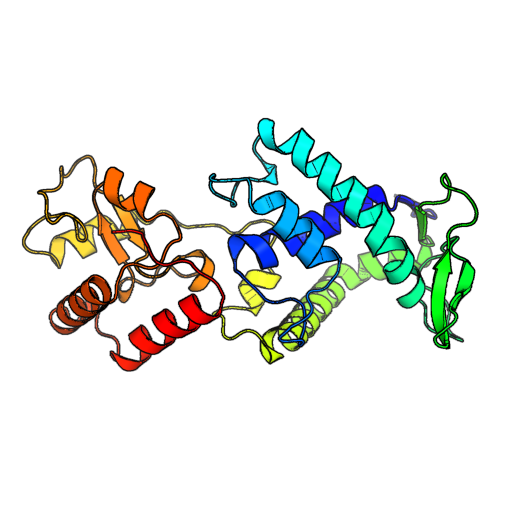46 N N . PRO A 1 87 ? 14.985 -3.036 -21.391 1.00 88.19 87 PRO A N 1
ATOM 747 C CA . PRO A 1 87 ? 15.182 -3.845 -22.593 1.00 88.19 87 PRO A CA 1
ATOM 748 C C . PRO A 1 87 ? 14.264 -5.067 -22.707 1.00 88.19 87 PRO A C 1
ATOM 750 O O . PRO A 1 87 ? 13.929 -5.489 -23.808 1.00 88.19 87 PRO A O 1
ATOM 753 N N . ARG A 1 88 ? 13.808 -5.626 -21.580 1.00 86.50 88 ARG A N 1
ATOM 754 C CA . ARG A 1 88 ? 12.950 -6.825 -21.559 1.00 86.50 88 ARG A CA 1
ATOM 755 C C . ARG A 1 88 ? 11.507 -6.562 -21.973 1.00 86.50 88 ARG A C 1
ATOM 757 O O . ARG A 1 88 ? 10.779 -7.513 -22.236 1.00 86.50 88 ARG A O 1
ATOM 764 N N . PHE A 1 89 ? 11.088 -5.301 -22.029 1.00 82.00 89 PHE A N 1
ATOM 765 C CA . PHE A 1 89 ? 9.775 -4.937 -22.564 1.00 82.00 89 PHE A CA 1
ATOM 766 C C . PHE A 1 89 ? 9.738 -4.953 -24.098 1.00 82.00 89 PHE A C 1
ATOM 768 O O . PHE A 1 89 ? 8.650 -4.900 -24.673 1.00 82.00 89 PHE A O 1
ATOM 775 N N . GLN A 1 90 ? 10.889 -5.054 -24.770 1.00 79.38 90 GLN A N 1
ATOM 776 C CA . GLN A 1 90 ? 10.936 -5.265 -26.213 1.00 79.38 90 GLN A CA 1
ATOM 777 C C . GLN A 1 90 ? 10.619 -6.726 -26.549 1.00 79.38 90 GLN A C 1
ATOM 779 O O . GLN A 1 90 ? 11.119 -7.657 -25.916 1.00 79.38 90 GLN A O 1
ATOM 784 N N . ARG A 1 91 ? 9.763 -6.939 -27.553 1.00 67.25 91 ARG A N 1
ATOM 785 C CA . ARG A 1 91 ? 9.420 -8.279 -28.045 1.00 67.25 91 ARG A CA 1
ATOM 786 C C . ARG A 1 91 ? 10.257 -8.578 -29.280 1.00 67.25 91 ARG A C 1
ATOM 788 O O . ARG A 1 91 ? 10.206 -7.829 -30.252 1.00 67.25 91 ARG A O 1
ATOM 795 N N . ASN A 1 92 ? 10.973 -9.700 -29.266 1.00 64.94 92 ASN A N 1
ATOM 796 C CA . ASN A 1 92 ? 11.722 -10.154 -30.436 1.00 64.94 92 ASN A CA 1
ATOM 797 C C . ASN A 1 92 ? 10.789 -10.290 -31.653 1.00 64.94 92 ASN A C 1
ATOM 799 O O . ASN A 1 92 ? 9.723 -10.899 -31.557 1.00 64.94 92 ASN A O 1
ATOM 803 N N . GLY A 1 93 ? 11.198 -9.719 -32.790 1.00 61.19 93 GLY A N 1
ATOM 804 C CA . GLY A 1 93 ? 10.492 -9.854 -34.069 1.00 61.19 93 GLY A CA 1
ATOM 805 C C . GLY A 1 93 ? 9.250 -8.972 -34.252 1.00 61.19 93 GLY A C 1
ATOM 806 O O . GLY A 1 93 ? 8.487 -9.212 -35.182 1.00 61.19 93 GLY A O 1
ATOM 807 N N . LYS A 1 94 ? 9.018 -7.964 -33.397 1.00 68.50 94 LYS A N 1
ATOM 808 C CA . LYS A 1 94 ? 7.932 -6.979 -33.569 1.00 68.50 94 LYS A CA 1
ATOM 809 C C . LYS A 1 94 ? 8.462 -5.547 -33.529 1.00 68.50 94 LYS A C 1
ATOM 811 O O . LYS A 1 94 ? 9.540 -5.291 -32.999 1.00 68.50 94 LYS A O 1
ATOM 816 N N . GLN A 1 95 ? 7.685 -4.613 -34.080 1.00 72.19 95 GLN A N 1
ATOM 817 C CA . GLN A 1 95 ? 7.985 -3.188 -33.973 1.00 72.19 95 GLN A CA 1
ATOM 818 C C . GLN A 1 95 ? 7.947 -2.769 -32.499 1.00 72.19 95 GLN A C 1
ATOM 820 O O . GLN A 1 95 ? 6.954 -2.984 -31.800 1.00 72.19 95 GLN A O 1
ATOM 825 N N . ASN A 1 96 ? 9.054 -2.208 -32.020 1.00 80.38 96 ASN A N 1
ATOM 826 C CA . ASN A 1 96 ? 9.174 -1.754 -30.643 1.00 80.38 96 ASN A CA 1
ATOM 827 C C . ASN A 1 96 ? 8.492 -0.396 -30.466 1.00 80.38 96 ASN A C 1
ATOM 829 O O . ASN A 1 96 ? 8.664 0.503 -31.284 1.00 80.38 96 ASN A O 1
ATOM 833 N N . ILE A 1 97 ? 7.778 -0.237 -29.351 1.00 83.38 97 ILE A N 1
ATOM 834 C CA . ILE A 1 97 ? 7.129 1.027 -28.966 1.00 83.38 97 ILE A CA 1
ATOM 835 C C . ILE A 1 97 ? 8.133 2.132 -28.590 1.00 83.38 97 ILE A C 1
ATOM 837 O O . ILE A 1 97 ? 7.776 3.305 -28.565 1.00 83.38 97 ILE A O 1
ATOM 841 N N . TYR A 1 98 ? 9.383 1.771 -28.291 1.00 90.69 98 TYR A N 1
ATOM 842 C CA . TYR A 1 98 ? 10.474 2.704 -28.022 1.00 90.69 98 TYR A CA 1
ATOM 843 C C . TYR A 1 98 ? 11.838 2.072 -28.328 1.00 90.69 98 TYR A C 1
ATOM 845 O O . TYR A 1 98 ? 11.994 0.846 -28.334 1.00 90.69 98 TYR A O 1
ATOM 853 N N . LEU A 1 99 ? 12.846 2.921 -28.517 1.00 90.38 99 LEU A N 1
ATOM 854 C CA . LEU A 1 99 ? 14.252 2.553 -28.671 1.00 90.38 99 LEU A CA 1
ATOM 855 C C . LEU A 1 99 ? 15.006 2.704 -27.345 1.00 90.38 99 LEU A C 1
ATOM 857 O O . LEU A 1 99 ? 14.714 3.605 -26.561 1.00 90.38 99 LEU A O 1
ATOM 861 N N . HIS A 1 100 ? 16.003 1.849 -27.109 1.00 90.94 100 HIS A N 1
ATOM 862 C CA . HIS A 1 100 ? 16.916 1.938 -25.967 1.00 90.94 100 HIS A CA 1
ATOM 863 C C . HIS A 1 100 ? 18.358 1.638 -26.390 1.00 90.94 100 HIS A C 1
ATOM 865 O O . HIS A 1 100 ? 18.606 1.036 -27.433 1.00 90.94 100 HIS A O 1
ATOM 871 N N . HIS A 1 101 ? 19.323 1.963 -25.530 1.00 89.62 101 HIS A N 1
ATOM 872 C CA . HIS A 1 101 ? 20.753 1.821 -25.837 1.00 89.62 101 HIS A CA 1
ATOM 873 C C . HIS A 1 101 ? 21.461 0.653 -25.136 1.00 89.62 101 HIS A C 1
ATOM 875 O O . HIS A 1 101 ? 22.680 0.507 -25.252 1.00 89.62 101 HIS A O 1
ATOM 881 N N . ALA A 1 102 ? 20.736 -0.174 -24.381 1.00 88.56 102 ALA A N 1
ATOM 882 C CA . ALA A 1 102 ? 21.329 -1.333 -23.726 1.00 88.56 102 ALA A CA 1
ATOM 883 C C . ALA A 1 102 ? 21.649 -2.452 -24.731 1.00 88.56 102 ALA A C 1
ATOM 885 O O . ALA A 1 102 ? 20.826 -2.792 -25.578 1.00 88.56 102 ALA A O 1
ATOM 886 N N . LYS A 1 103 ? 22.837 -3.050 -24.603 1.00 86.88 103 LYS A N 1
ATOM 887 C CA . LYS A 1 103 ? 23.261 -4.215 -25.385 1.00 86.88 103 LYS A CA 1
ATOM 888 C C . LYS A 1 103 ? 23.005 -5.487 -24.587 1.00 86.88 103 LYS A C 1
ATOM 890 O O . LYS A 1 103 ? 23.397 -5.566 -23.421 1.00 86.88 103 LYS A O 1
ATOM 895 N N . GLN A 1 104 ? 22.382 -6.471 -25.227 1.00 87.69 104 GLN A N 1
ATOM 896 C CA . GLN A 1 104 ? 22.177 -7.792 -24.647 1.00 87.69 104 GLN A CA 1
ATOM 897 C C . GLN A 1 104 ? 23.509 -8.547 -24.545 1.00 87.69 104 GLN A C 1
ATOM 899 O O . GLN A 1 104 ? 24.309 -8.564 -25.480 1.00 87.69 104 GLN A O 1
ATOM 904 N N . THR A 1 105 ? 23.733 -9.183 -23.404 1.00 86.69 105 THR A N 1
ATOM 905 C CA . THR A 1 105 ? 24.856 -10.077 -23.122 1.00 86.69 105 THR A CA 1
ATOM 906 C C . THR A 1 105 ? 24.350 -11.325 -22.397 1.00 86.69 105 THR A C 1
ATOM 908 O O . THR A 1 105 ? 23.206 -11.380 -21.941 1.00 86.69 105 THR A O 1
ATOM 911 N N . VAL A 1 106 ? 25.194 -12.349 -22.292 1.00 86.12 106 VAL A N 1
ATOM 912 C CA . VAL A 1 106 ? 24.906 -13.576 -21.539 1.00 86.12 106 VAL A CA 1
ATOM 913 C C . VAL A 1 106 ? 25.955 -13.705 -20.441 1.00 86.12 106 VAL A C 1
ATOM 915 O O . VAL A 1 106 ? 27.145 -13.530 -20.701 1.00 86.12 106 VAL A O 1
ATOM 918 N N . ASN A 1 107 ? 25.529 -13.941 -19.199 1.00 83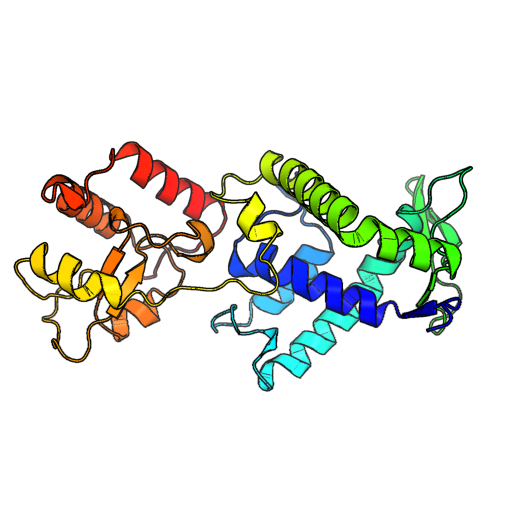.88 107 ASN A N 1
ATOM 919 C CA . ASN A 1 107 ? 26.466 -14.153 -18.094 1.00 83.88 107 ASN A CA 1
ATOM 920 C C . ASN A 1 107 ? 26.973 -15.609 -18.045 1.00 83.88 107 ASN A C 1
ATOM 922 O O . ASN A 1 107 ? 26.492 -16.475 -18.772 1.00 83.88 107 ASN A O 1
ATOM 926 N N . LYS A 1 108 ? 27.917 -15.896 -17.137 1.00 85.25 108 LYS A N 1
ATOM 927 C CA . LYS A 1 108 ? 28.503 -17.241 -16.951 1.00 85.25 108 LYS A CA 1
ATOM 928 C C . LYS A 1 108 ? 27.469 -18.345 -16.669 1.00 85.25 108 LYS A C 1
ATOM 930 O O . LYS A 1 108 ? 27.725 -19.498 -16.980 1.00 85.25 108 LYS A O 1
ATOM 935 N N . ASN A 1 109 ? 26.297 -17.987 -16.142 1.00 87.88 109 ASN A N 1
ATOM 936 C CA . ASN A 1 109 ? 25.210 -18.916 -15.818 1.00 87.88 109 ASN A CA 1
ATOM 937 C C . ASN A 1 109 ? 24.168 -19.011 -16.949 1.00 87.88 109 ASN A C 1
ATOM 939 O O . ASN A 1 109 ? 23.021 -19.363 -16.686 1.00 87.88 109 ASN A O 1
ATOM 943 N N . GLN A 1 110 ? 24.525 -18.620 -18.178 1.00 85.44 110 GLN A N 1
ATOM 944 C CA . GLN A 1 110 ? 23.641 -18.596 -19.351 1.00 85.44 110 GLN A CA 1
ATOM 945 C C . GLN A 1 110 ? 22.391 -17.704 -19.201 1.00 85.44 110 GLN A C 1
ATOM 947 O O . GLN A 1 110 ? 21.408 -17.856 -19.921 1.00 85.44 110 GLN A O 1
ATOM 952 N N . GLN A 1 111 ? 22.417 -16.723 -18.294 1.00 81.94 111 GLN A N 1
ATOM 953 C CA . GLN A 1 111 ? 21.306 -15.791 -18.102 1.00 81.94 111 GLN A CA 1
ATOM 954 C C . GLN A 1 111 ? 21.502 -14.525 -18.933 1.00 81.94 111 GLN A C 1
ATOM 956 O O . GLN A 1 111 ? 22.571 -13.906 -18.909 1.00 81.94 111 GLN A O 1
ATOM 961 N N . LEU A 1 112 ? 20.428 -14.103 -19.604 1.00 85.12 112 LEU A N 1
ATOM 962 C CA . LEU A 1 112 ? 20.366 -12.839 -20.334 1.00 85.12 112 LEU A CA 1
ATOM 963 C C . LEU A 1 112 ? 20.586 -11.649 -19.399 1.00 85.12 112 LEU A C 1
ATOM 965 O O . LEU A 1 112 ? 19.922 -11.527 -18.364 1.00 85.12 112 LEU A O 1
ATOM 969 N N . ARG A 1 113 ? 21.477 -10.750 -19.804 1.00 84.81 113 ARG A N 1
ATOM 970 C CA . ARG A 1 113 ? 21.807 -9.491 -19.136 1.00 84.81 113 ARG A CA 1
ATOM 971 C C . ARG A 1 113 ? 21.849 -8.354 -20.139 1.00 84.81 113 ARG A C 1
ATOM 973 O O . ARG A 1 113 ? 21.972 -8.577 -21.340 1.00 84.81 113 ARG A O 1
ATOM 980 N N . TYR A 1 114 ? 21.759 -7.138 -19.625 1.00 87.31 114 TYR A N 1
ATOM 981 C CA . TYR A 1 114 ? 21.815 -5.930 -20.429 1.00 87.31 114 TYR A CA 1
ATOM 982 C C . TYR A 1 114 ? 22.816 -4.954 -19.831 1.00 87.31 114 TYR A C 1
ATOM 984 O O . TYR A 1 114 ? 22.840 -4.741 -18.622 1.00 87.31 114 TYR A O 1
ATOM 992 N N . ASN A 1 115 ? 23.639 -4.355 -20.690 1.00 84.56 115 ASN A N 1
ATOM 993 C CA . ASN A 1 115 ? 24.630 -3.364 -20.285 1.00 84.56 115 ASN A CA 1
ATOM 994 C C . ASN A 1 115 ? 24.544 -2.125 -21.173 1.00 84.56 115 ASN A C 1
ATOM 996 O O . ASN A 1 115 ? 24.484 -2.220 -22.402 1.00 84.56 115 ASN A O 1
ATOM 1000 N N . LEU A 1 116 ? 24.589 -0.954 -20.545 1.00 83.62 116 LEU A N 1
ATOM 1001 C CA . LEU A 1 116 ? 24.757 0.314 -21.241 1.00 83.62 116 LEU A CA 1
ATOM 1002 C C . LEU A 1 116 ? 26.229 0.486 -21.594 1.00 83.62 116 LEU A C 1
ATOM 1004 O O . LEU A 1 116 ? 27.096 0.342 -20.737 1.00 83.62 116 LEU A O 1
ATOM 1008 N N . GLN A 1 117 ? 26.496 0.811 -22.854 1.00 79.81 117 GLN A N 1
ATOM 1009 C CA . GLN A 1 117 ? 27.859 1.040 -23.335 1.00 79.81 117 GLN A CA 1
ATOM 1010 C C . GLN A 1 117 ? 28.416 2.392 -22.861 1.00 79.81 117 GLN A C 1
ATOM 1012 O O . GLN A 1 117 ? 29.623 2.551 -22.736 1.00 79.81 117 GLN A O 1
ATOM 1017 N N . GLN A 1 118 ? 27.540 3.369 -22.597 1.00 82.25 118 GLN A N 1
ATOM 1018 C CA . GLN A 1 118 ? 27.903 4.724 -22.177 1.00 82.25 118 GLN A CA 1
ATOM 1019 C C . GLN A 1 118 ? 26.892 5.232 -21.133 1.00 82.25 118 GLN A C 1
ATOM 1021 O O . GLN A 1 118 ? 25.701 4.915 -21.213 1.00 82.25 118 GLN A O 1
ATOM 1026 N N . LYS A 1 119 ? 27.359 5.970 -20.114 1.00 77.38 119 LYS A N 1
ATOM 1027 C CA . LYS A 1 119 ? 26.527 6.398 -18.967 1.00 77.38 119 LYS A CA 1
ATOM 1028 C C . LYS A 1 119 ? 25.476 7.450 -19.337 1.00 77.38 119 LYS A C 1
ATOM 1030 O O . LYS A 1 119 ? 24.403 7.450 -18.745 1.00 77.38 119 LYS A O 1
ATOM 1035 N N . ASP A 1 120 ? 25.778 8.308 -20.301 1.00 84.06 120 ASP A N 1
ATOM 1036 C CA . ASP A 1 120 ? 24.918 9.361 -20.853 1.00 84.06 120 ASP A CA 1
ATOM 1037 C C . ASP A 1 120 ? 23.750 8.810 -21.696 1.00 84.06 120 ASP A C 1
ATOM 1039 O O . ASP A 1 120 ? 22.752 9.499 -21.909 1.00 84.06 120 ASP A O 1
ATOM 1043 N N . LYS A 1 121 ? 23.806 7.530 -22.093 1.00 86.81 121 LYS A N 1
ATOM 1044 C CA . LYS A 1 121 ? 22.747 6.822 -22.837 1.00 86.81 121 LYS A CA 1
ATOM 1045 C C . LYS A 1 121 ? 21.642 6.213 -21.963 1.00 86.81 121 LYS A C 1
ATOM 1047 O O . LYS A 1 121 ? 21.026 5.210 -22.322 1.00 86.81 121 LYS A O 1
ATOM 1052 N N . ARG A 1 122 ? 21.373 6.813 -20.801 1.00 89.12 122 ARG A N 1
ATOM 1053 C CA . ARG A 1 122 ? 20.296 6.421 -19.870 1.00 89.12 122 ARG A CA 1
ATOM 1054 C C . ARG A 1 122 ? 18.970 7.084 -20.234 1.00 89.12 122 ARG A C 1
ATOM 1056 O O . ARG A 1 122 ? 18.426 7.874 -19.466 1.00 89.12 122 ARG A O 1
ATOM 1063 N N . PHE A 1 123 ? 18.462 6.778 -21.418 1.00 92.81 123 PHE A N 1
ATOM 1064 C CA . PHE A 1 123 ? 17.171 7.260 -21.897 1.00 92.81 123 PHE A CA 1
ATOM 1065 C C . PHE A 1 123 ? 16.569 6.289 -22.915 1.00 92.81 123 PHE A C 1
ATOM 1067 O O . PHE A 1 123 ? 17.276 5.451 -23.482 1.00 92.81 123 PHE A O 1
ATOM 1074 N N . ILE A 1 124 ? 15.262 6.412 -23.132 1.00 93.62 124 ILE A N 1
ATOM 1075 C CA . ILE A 1 124 ? 14.551 5.799 -24.256 1.00 93.62 124 ILE A CA 1
ATOM 1076 C C . ILE A 1 124 ? 14.097 6.879 -25.238 1.00 93.62 124 ILE A C 1
ATOM 1078 O O . ILE A 1 124 ? 13.950 8.041 -24.855 1.00 93.62 124 ILE A O 1
ATOM 1082 N N . ILE A 1 125 ? 13.860 6.488 -26.489 1.00 93.62 125 ILE A N 1
ATOM 1083 C CA . ILE A 1 125 ? 13.207 7.335 -27.494 1.00 93.62 125 ILE A CA 1
ATOM 1084 C C . ILE A 1 125 ? 11.877 6.685 -27.853 1.00 93.62 125 ILE A C 1
ATOM 1086 O O . ILE A 1 125 ? 11.860 5.557 -28.344 1.00 93.62 125 ILE A O 1
ATOM 1090 N N . VAL A 1 126 ? 10.776 7.383 -27.599 1.00 93.38 126 VAL A N 1
ATOM 1091 C CA . VAL A 1 126 ? 9.429 6.954 -27.993 1.00 93.38 126 VAL A CA 1
ATOM 1092 C C . VAL A 1 126 ? 9.063 7.709 -29.264 1.00 93.38 126 VAL A C 1
ATOM 1094 O O . VAL A 1 126 ? 9.158 8.937 -29.285 1.00 93.38 126 VAL A O 1
ATOM 1097 N N . SER A 1 127 ? 8.676 6.994 -30.320 1.00 91.19 127 SER A N 1
ATOM 1098 C CA . SER A 1 127 ? 8.324 7.647 -31.583 1.00 91.19 127 SER A CA 1
ATOM 1099 C C . SER A 1 127 ? 7.040 8.458 -31.447 1.00 91.19 127 SER A C 1
ATOM 1101 O O . SER A 1 127 ? 6.156 8.121 -30.651 1.00 91.19 127 SER A O 1
ATOM 1103 N N . LYS A 1 128 ? 6.897 9.498 -32.268 1.00 91.25 128 LYS A N 1
ATOM 1104 C CA . LYS A 1 128 ? 5.674 10.306 -32.326 1.00 91.25 128 LYS A CA 1
ATOM 1105 C C . LYS A 1 128 ? 4.411 9.468 -32.550 1.00 91.25 128 LYS A C 1
ATOM 1107 O O . LYS A 1 128 ? 3.389 9.736 -31.923 1.00 91.25 128 LYS A O 1
ATOM 1112 N N . ASP A 1 129 ? 4.498 8.423 -33.373 1.00 89.50 129 ASP A N 1
ATOM 1113 C CA . ASP A 1 129 ? 3.368 7.544 -33.686 1.00 89.50 129 ASP A CA 1
ATOM 1114 C C . ASP A 1 129 ? 2.977 6.709 -32.461 1.00 89.50 129 ASP A C 1
ATOM 1116 O O . ASP A 1 129 ? 1.802 6.626 -32.108 1.00 89.50 129 ASP A O 1
ATOM 1120 N N . ALA A 1 130 ? 3.961 6.163 -31.736 1.00 90.31 130 ALA A N 1
ATOM 1121 C CA . ALA A 1 130 ? 3.704 5.440 -30.494 1.00 90.31 130 ALA A CA 1
ATOM 1122 C C . ALA A 1 130 ? 3.100 6.361 -29.422 1.00 90.31 130 ALA A C 1
ATOM 1124 O O . ALA A 1 130 ? 2.162 5.971 -28.729 1.00 90.31 130 ALA A O 1
ATOM 1125 N N . ILE A 1 131 ? 3.587 7.601 -29.306 1.00 91.94 131 ILE A N 1
ATOM 1126 C CA . ILE A 1 131 ? 3.023 8.600 -28.386 1.00 91.94 131 ILE A CA 1
ATOM 1127 C C . ILE A 1 131 ? 1.580 8.931 -28.761 1.00 91.94 131 ILE A C 1
ATOM 1129 O O . ILE A 1 131 ? 0.729 9.017 -27.874 1.00 91.94 131 ILE A O 1
ATOM 1133 N N . PHE A 1 132 ? 1.304 9.129 -30.051 1.00 91.62 132 PHE A N 1
ATOM 1134 C CA . PHE A 1 132 ? -0.040 9.407 -30.543 1.00 91.62 132 PHE A CA 1
ATOM 1135 C C . PHE A 1 132 ? -1.004 8.277 -30.169 1.00 91.62 132 PHE A C 1
ATOM 1137 O O . PHE A 1 132 ? -2.032 8.545 -29.545 1.00 91.62 132 PHE A O 1
ATOM 1144 N N . GLU A 1 133 ? -0.642 7.022 -30.445 1.00 91.12 133 GLU A N 1
ATOM 1145 C CA . GLU A 1 133 ? -1.479 5.860 -30.127 1.00 91.12 133 GLU A CA 1
ATOM 1146 C C . GLU A 1 133 ? -1.675 5.672 -28.614 1.00 91.12 133 GLU A C 1
ATOM 1148 O O . GLU A 1 133 ? -2.802 5.471 -28.154 1.00 91.12 133 GLU A O 1
ATOM 1153 N N . ILE A 1 134 ? -0.614 5.820 -27.809 1.00 91.38 134 ILE A N 1
ATOM 1154 C CA . ILE A 1 134 ? -0.711 5.740 -26.343 1.00 91.38 134 ILE A CA 1
ATOM 1155 C C . ILE A 1 134 ? -1.644 6.827 -25.803 1.00 91.38 134 ILE A C 1
ATOM 1157 O O . ILE A 1 134 ? -2.486 6.536 -24.957 1.00 91.38 134 ILE A O 1
ATOM 1161 N N . LYS A 1 135 ? -1.530 8.073 -26.286 1.00 93.06 135 LYS A N 1
ATOM 1162 C CA . LYS A 1 135 ? -2.399 9.178 -25.848 1.00 93.06 135 LYS A CA 1
ATOM 1163 C C . LYS A 1 135 ? -3.849 8.952 -26.262 1.00 93.06 135 LYS A C 1
ATOM 1165 O O . LYS A 1 135 ? -4.745 9.116 -25.438 1.00 93.06 135 LYS A O 1
ATOM 1170 N N . LYS A 1 136 ? -4.078 8.545 -27.512 1.00 94.94 136 LYS A N 1
ATOM 1171 C CA . LYS A 1 136 ? -5.409 8.264 -28.064 1.00 94.94 136 LYS A CA 1
ATOM 1172 C C . LYS A 1 136 ? -6.139 7.173 -27.278 1.00 94.94 136 LYS A C 1
ATOM 1174 O O . LYS A 1 136 ? -7.337 7.289 -27.038 1.00 94.94 136 LYS A O 1
ATOM 1179 N N . HIS A 1 137 ? -5.415 6.145 -26.839 1.00 95.69 137 HIS A N 1
ATOM 1180 C CA . HIS A 1 137 ? -5.973 4.990 -26.133 1.00 95.69 137 HIS A CA 1
ATOM 1181 C C . HIS A 1 137 ? -5.688 4.982 -24.624 1.00 95.69 137 HIS A C 1
ATOM 1183 O O . HIS A 1 137 ? -5.934 3.972 -23.964 1.00 95.69 137 HIS A O 1
ATOM 1189 N N . TYR A 1 138 ? -5.220 6.103 -24.062 1.00 93.25 138 TYR A N 1
ATOM 1190 C CA . TYR A 1 138 ? -4.681 6.183 -22.701 1.00 93.25 138 TYR A CA 1
ATOM 1191 C C . TYR A 1 138 ? -5.608 5.585 -21.644 1.00 93.25 138 TYR A C 1
ATOM 1193 O O . TYR A 1 138 ? -5.169 4.749 -20.863 1.00 93.25 138 TYR A O 1
ATOM 1201 N N . LYS A 1 139 ? -6.891 5.972 -21.636 1.00 94.12 139 LYS A N 1
ATOM 1202 C CA . LYS A 1 139 ? -7.852 5.508 -20.623 1.00 94.12 139 LYS A CA 1
ATOM 1203 C C . LYS A 1 139 ? -7.969 3.980 -20.611 1.00 94.12 139 LYS A C 1
ATOM 1205 O O . LYS A 1 139 ? -7.799 3.366 -19.566 1.00 94.12 139 LYS A O 1
ATOM 1210 N N . MET A 1 140 ? -8.196 3.381 -21.780 1.00 96.00 140 MET A N 1
ATOM 1211 C CA . MET A 1 140 ? -8.342 1.930 -21.913 1.00 96.00 140 MET A CA 1
ATOM 1212 C C . MET A 1 140 ? -7.036 1.206 -21.570 1.00 96.00 140 MET A C 1
ATOM 1214 O O . MET A 1 140 ? -7.050 0.248 -20.803 1.00 96.00 140 MET A O 1
ATOM 1218 N N . LEU A 1 141 ? -5.898 1.690 -22.082 1.00 93.12 141 LEU A N 1
ATOM 1219 C CA . LEU A 1 141 ? -4.590 1.105 -21.778 1.00 93.12 141 LEU A CA 1
ATOM 1220 C C . LEU A 1 141 ? -4.284 1.161 -20.280 1.00 93.12 141 LEU A C 1
ATOM 1222 O O . LEU A 1 141 ? -3.800 0.182 -19.717 1.00 93.12 141 LEU A O 1
ATOM 1226 N N . PHE A 1 142 ? -4.589 2.284 -19.632 1.00 90.75 142 PHE A N 1
ATOM 1227 C CA . PHE A 1 142 ? -4.404 2.459 -18.199 1.00 90.75 142 PHE A CA 1
ATOM 1228 C C . PHE A 1 142 ? -5.265 1.470 -17.405 1.00 90.75 142 PHE A C 1
ATOM 1230 O O . PHE A 1 142 ? -4.731 0.740 -16.576 1.00 90.75 142 PHE A O 1
ATOM 1237 N N . GLU A 1 143 ? -6.563 1.373 -17.702 1.00 92.19 143 GLU A N 1
ATOM 1238 C CA . GLU A 1 143 ? -7.480 0.430 -17.043 1.00 92.19 143 GLU A CA 1
ATOM 1239 C C . GLU A 1 143 ? -7.024 -1.032 -17.207 1.00 92.19 143 GLU A C 1
ATOM 1241 O O . GLU A 1 143 ? -6.998 -1.786 -16.232 1.00 92.19 143 GLU A O 1
ATOM 1246 N N . VAL A 1 144 ? -6.583 -1.423 -18.409 1.00 94.69 144 VAL A N 1
ATOM 1247 C CA . VAL A 1 144 ? -6.052 -2.772 -18.679 1.00 94.69 144 VAL A CA 1
ATOM 1248 C C . VAL A 1 144 ? -4.766 -3.034 -17.896 1.00 94.69 144 VAL A C 1
ATOM 1250 O O . VAL A 1 144 ? -4.626 -4.097 -17.294 1.00 94.69 144 VAL A O 1
ATOM 1253 N N . VAL A 1 145 ? -3.834 -2.077 -17.861 1.00 91.69 145 VAL A N 1
ATOM 1254 C CA . VAL A 1 145 ? -2.584 -2.217 -17.099 1.00 91.69 145 VAL A CA 1
ATOM 1255 C C . VAL A 1 145 ? -2.870 -2.368 -15.606 1.00 91.69 145 VAL A C 1
ATOM 1257 O O . VAL A 1 145 ? -2.284 -3.241 -14.969 1.00 91.69 145 VAL A O 1
ATOM 1260 N N . ILE A 1 146 ? -3.786 -1.572 -15.048 1.00 91.38 146 ILE A N 1
ATOM 1261 C CA . ILE A 1 146 ? -4.181 -1.668 -13.636 1.00 91.38 146 ILE A CA 1
ATOM 1262 C C . ILE A 1 146 ? -4.823 -3.025 -13.337 1.00 91.38 146 ILE A C 1
ATOM 1264 O O . ILE A 1 146 ? -4.472 -3.653 -12.336 1.00 91.38 146 ILE A O 1
ATOM 1268 N N . LEU A 1 147 ? -5.713 -3.510 -14.207 1.00 93.25 147 LEU A N 1
ATOM 1269 C CA . LEU A 1 147 ? -6.359 -4.810 -14.040 1.00 93.25 147 LEU A CA 1
ATOM 1270 C C . LEU A 1 147 ? -5.346 -5.962 -14.082 1.00 93.25 147 LEU A C 1
ATOM 1272 O O . LEU A 1 147 ? -5.337 -6.803 -13.185 1.00 93.25 147 LEU A O 1
ATOM 1276 N N . GLU A 1 148 ? -4.481 -6.005 -15.096 1.00 94.12 148 GLU A N 1
ATOM 1277 C CA . GLU A 1 148 ? -3.471 -7.062 -15.226 1.00 94.12 148 GLU A CA 1
ATOM 1278 C C . GLU A 1 148 ? -2.436 -7.005 -14.097 1.00 94.12 148 GLU A C 1
ATOM 1280 O O . GLU A 1 148 ? -1.980 -8.044 -13.611 1.00 94.12 148 GLU A O 1
ATOM 1285 N N . TRP A 1 149 ? -2.113 -5.807 -13.604 1.00 91.50 149 TRP A N 1
ATOM 1286 C CA . TRP A 1 149 ? -1.259 -5.661 -12.432 1.00 91.50 149 TRP A CA 1
ATOM 1287 C C . TRP A 1 149 ? -1.947 -6.161 -11.157 1.00 91.50 149 TRP A C 1
ATOM 1289 O O . TRP A 1 149 ? -1.337 -6.899 -10.384 1.00 91.50 149 TRP A O 1
ATOM 1299 N N . ALA A 1 150 ? -3.226 -5.847 -10.946 1.00 92.94 150 ALA A N 1
ATOM 1300 C CA . ALA A 1 150 ? -3.980 -6.366 -9.808 1.00 92.94 150 ALA A CA 1
ATOM 1301 C C . ALA A 1 150 ? -4.074 -7.903 -9.836 1.00 92.94 150 ALA A C 1
ATOM 1303 O O . ALA A 1 150 ? -3.768 -8.537 -8.827 1.00 92.94 150 ALA A O 1
ATOM 1304 N N . LYS A 1 151 ? -4.367 -8.505 -11.001 1.00 93.38 151 LYS A N 1
ATOM 1305 C CA . LYS A 1 151 ? -4.349 -9.969 -11.208 1.00 93.38 151 LYS A CA 1
ATOM 1306 C C . LYS A 1 151 ? -2.979 -10.596 -10.962 1.00 93.38 151 LYS A C 1
ATOM 1308 O O . LYS A 1 151 ? -2.854 -11.748 -10.552 1.00 93.38 151 LYS A O 1
ATOM 1313 N N . PHE A 1 152 ? -1.907 -9.870 -11.262 1.00 92.44 152 PHE A N 1
ATOM 1314 C CA . PHE A 1 152 ? -0.563 -10.324 -10.931 1.00 92.44 152 PHE A CA 1
ATOM 1315 C C . PHE A 1 152 ? -0.350 -10.333 -9.411 1.00 92.44 152 PHE A C 1
ATOM 1317 O O . PHE A 1 152 ? 0.157 -11.317 -8.875 1.00 92.44 152 PHE A O 1
ATOM 1324 N N . LEU A 1 153 ? -0.758 -9.264 -8.723 1.00 92.06 153 LEU A N 1
ATOM 1325 C CA . LEU A 1 153 ? -0.545 -9.077 -7.288 1.00 92.06 153 LEU A CA 1
ATOM 1326 C C . LEU A 1 153 ? -1.450 -9.965 -6.417 1.00 92.06 153 LEU A C 1
ATOM 1328 O O . LEU A 1 153 ? -1.010 -10.410 -5.359 1.00 92.06 153 LEU A O 1
ATOM 1332 N N . GLU A 1 154 ? -2.681 -10.269 -6.836 1.00 92.19 154 GLU A N 1
ATOM 1333 C CA . GLU A 1 154 ? -3.640 -11.056 -6.033 1.00 92.19 154 GLU A CA 1
ATOM 1334 C C . GLU A 1 154 ? -3.161 -12.486 -5.747 1.00 92.19 154 GLU A C 1
ATOM 1336 O O . GLU A 1 154 ? -3.536 -13.081 -4.742 1.00 92.19 154 GLU A O 1
ATOM 1341 N N . LYS A 1 155 ? -2.256 -13.014 -6.578 1.00 90.38 155 LYS A N 1
ATOM 1342 C CA . LYS A 1 155 ? -1.688 -14.360 -6.422 1.00 90.38 155 LYS A CA 1
ATOM 1343 C C . LYS A 1 155 ? -0.891 -14.538 -5.124 1.00 90.38 155 LYS A C 1
ATOM 1345 O O . LYS A 1 155 ? -0.691 -15.670 -4.698 1.00 90.38 155 LYS A O 1
ATOM 1350 N N . THR A 1 156 ? -0.400 -13.455 -4.516 1.00 87.19 156 THR A N 1
ATOM 1351 C CA . THR A 1 156 ? 0.372 -13.488 -3.254 1.00 87.19 156 THR A CA 1
ATOM 1352 C C . THR A 1 156 ? -0.140 -12.548 -2.176 1.00 87.19 156 THR A C 1
ATOM 1354 O O . THR A 1 156 ? 0.367 -12.582 -1.051 1.00 87.19 156 THR A O 1
ATOM 1357 N N . ASN A 1 157 ? -1.116 -11.697 -2.493 1.00 90.44 157 ASN A N 1
ATOM 1358 C CA . ASN A 1 157 ? -1.577 -10.643 -1.603 1.00 90.44 157 ASN A CA 1
ATOM 1359 C C . ASN A 1 157 ? -3.044 -10.836 -1.223 1.00 90.44 157 ASN A C 1
ATOM 1361 O O . ASN A 1 157 ? -3.942 -10.614 -2.029 1.00 90.44 157 ASN A O 1
ATOM 1365 N N . PHE A 1 158 ? -3.285 -11.124 0.056 1.00 86.00 158 PHE A N 1
ATOM 1366 C CA . PHE A 1 158 ? -4.621 -11.201 0.654 1.00 86.00 158 PHE A CA 1
ATOM 1367 C C . PHE A 1 158 ? -5.007 -9.858 1.279 1.00 86.00 158 PHE A C 1
ATOM 1369 O O . PHE A 1 158 ? -5.239 -9.741 2.484 1.00 86.00 158 PHE A O 1
ATOM 1376 N N . THR A 1 159 ? -4.994 -8.805 0.462 1.00 91.31 159 THR A N 1
ATOM 1377 C CA . THR A 1 159 ? -5.309 -7.446 0.907 1.00 91.31 159 THR A CA 1
ATOM 1378 C C . THR A 1 159 ? -6.657 -7.004 0.336 1.00 91.31 159 THR A C 1
ATOM 1380 O O . THR A 1 159 ? -6.897 -7.171 -0.864 1.00 91.31 159 THR A O 1
ATOM 1383 N N . PRO A 1 160 ? -7.567 -6.440 1.148 1.00 93.44 160 PRO A N 1
ATOM 1384 C CA . PRO A 1 160 ? -8.841 -5.963 0.632 1.00 93.44 160 PRO A CA 1
ATOM 1385 C C . PRO A 1 160 ? -8.628 -4.787 -0.320 1.00 93.44 160 PRO A C 1
ATOM 1387 O O . PRO A 1 160 ? -7.656 -4.034 -0.201 1.00 93.44 160 PRO A O 1
ATOM 1390 N N . LYS A 1 161 ? -9.562 -4.624 -1.262 1.00 92.75 161 LYS A N 1
ATOM 1391 C CA . LYS A 1 161 ? -9.581 -3.510 -2.223 1.00 92.75 161 LYS A CA 1
ATOM 1392 C C . LYS A 1 161 ? -8.260 -3.342 -2.993 1.00 92.75 161 LYS A C 1
ATOM 1394 O O . LYS A 1 161 ? -7.855 -2.219 -3.287 1.00 92.75 161 LYS A O 1
ATOM 1399 N N . LEU A 1 162 ? -7.600 -4.453 -3.342 1.00 92.62 162 LEU A N 1
ATOM 1400 C CA . LEU A 1 162 ? -6.324 -4.452 -4.068 1.00 92.62 162 LEU A CA 1
ATOM 1401 C C . LEU A 1 162 ? -6.378 -3.599 -5.344 1.00 92.62 162 LEU A C 1
ATOM 1403 O O . LEU A 1 162 ? -5.523 -2.740 -5.523 1.00 92.62 162 LEU A O 1
ATOM 1407 N N . ILE A 1 163 ? -7.416 -3.762 -6.173 1.00 91.94 163 ILE A N 1
ATOM 1408 C CA . ILE A 1 163 ? -7.599 -2.958 -7.395 1.00 91.94 163 ILE A CA 1
ATOM 1409 C C . ILE A 1 163 ? -7.599 -1.460 -7.066 1.00 91.94 163 ILE A C 1
ATOM 1411 O O . ILE A 1 163 ? -6.837 -0.707 -7.662 1.00 91.94 163 ILE A O 1
ATOM 1415 N N . GLN A 1 164 ? -8.370 -1.030 -6.059 1.00 89.88 164 GLN A N 1
ATOM 1416 C CA . GLN A 1 164 ? -8.442 0.387 -5.682 1.00 89.88 164 GLN A CA 1
ATOM 1417 C C . GLN A 1 164 ? -7.103 0.923 -5.154 1.00 89.88 164 GLN A C 1
ATOM 1419 O O . GLN A 1 164 ? -6.778 2.079 -5.407 1.00 89.88 164 GLN A O 1
ATOM 1424 N N . LYS A 1 165 ? -6.315 0.105 -4.441 1.00 89.94 165 LYS A N 1
ATOM 1425 C CA . LYS A 1 165 ? -4.966 0.483 -3.975 1.00 89.94 165 LYS A CA 1
ATOM 1426 C C . LYS A 1 165 ? -3.974 0.650 -5.122 1.00 89.94 165 LYS A C 1
ATOM 1428 O O . LYS A 1 165 ? -3.111 1.522 -5.056 1.00 89.94 165 LYS A O 1
ATOM 1433 N N . VAL A 1 166 ? -4.083 -0.190 -6.151 1.00 89.50 166 VAL A N 1
ATOM 1434 C CA . VAL A 1 166 ? -3.240 -0.116 -7.353 1.00 89.50 166 VAL A CA 1
ATOM 1435 C C . VAL A 1 166 ? -3.655 1.076 -8.222 1.00 89.50 166 VAL A C 1
ATOM 1437 O O . VAL A 1 166 ? -2.794 1.803 -8.708 1.00 89.50 166 VAL A O 1
ATOM 1440 N N . GLU A 1 167 ? -4.958 1.328 -8.353 1.00 87.06 167 GLU A N 1
ATOM 1441 C CA . GLU A 1 167 ? -5.526 2.427 -9.139 1.00 87.06 167 GLU A CA 1
ATOM 1442 C C . GLU A 1 167 ? -5.270 3.810 -8.511 1.00 87.06 167 GLU A C 1
ATOM 1444 O O . GLU A 1 167 ? -4.806 4.731 -9.182 1.00 87.06 167 GLU A O 1
ATOM 1449 N N . LYS A 1 168 ? -5.531 3.973 -7.205 1.00 79.38 168 LYS A N 1
ATOM 1450 C CA . LYS A 1 168 ? -5.466 5.271 -6.498 1.00 79.38 168 LYS A CA 1
ATOM 1451 C C . LYS A 1 168 ? -4.095 5.593 -5.915 1.00 79.38 168 LYS A C 1
ATOM 1453 O O . LYS A 1 168 ? -3.981 6.341 -4.945 1.00 79.38 168 LYS A O 1
ATOM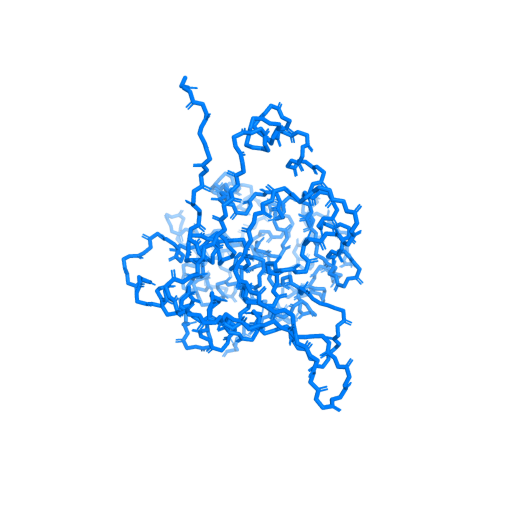 1458 N N . ILE A 1 169 ? -3.039 5.055 -6.510 1.00 69.81 169 ILE A N 1
ATOM 1459 C CA . ILE A 1 169 ? -1.690 5.124 -5.951 1.00 69.81 169 ILE A CA 1
ATOM 1460 C C . ILE A 1 169 ? -1.193 6.559 -5.755 1.00 69.81 169 ILE A C 1
ATOM 1462 O O . ILE A 1 169 ? -0.418 6.811 -4.845 1.00 69.81 169 ILE A O 1
ATOM 1466 N N . ASN A 1 170 ? -1.623 7.500 -6.599 1.00 64.31 170 ASN A N 1
ATOM 1467 C CA . ASN A 1 170 ? -1.129 8.879 -6.586 1.00 64.31 170 ASN A CA 1
ATOM 1468 C C . ASN A 1 170 ? -1.988 9.820 -5.728 1.00 64.31 170 ASN A C 1
ATOM 1470 O O . ASN A 1 170 ? -1.579 10.953 -5.482 1.00 64.31 170 ASN A O 1
ATOM 1474 N N . ASP A 1 171 ? -3.158 9.369 -5.271 1.00 68.12 171 ASP A N 1
ATOM 1475 C CA . ASP A 1 171 ? -4.066 10.171 -4.448 1.00 68.12 171 ASP A CA 1
ATOM 1476 C C . ASP A 1 171 ? -4.951 9.282 -3.557 1.00 68.12 171 ASP A C 1
ATOM 1478 O O . ASP A 1 171 ? -6.163 9.150 -3.782 1.00 68.12 171 ASP A O 1
ATOM 1482 N N . PRO A 1 172 ? -4.367 8.622 -2.541 1.00 69.81 172 PRO A N 1
ATOM 1483 C CA . PRO A 1 172 ? -5.150 7.905 -1.551 1.00 69.81 172 PRO A CA 1
ATOM 1484 C C . PRO A 1 172 ? -5.897 8.907 -0.668 1.00 69.81 172 PRO A C 1
ATOM 1486 O O . PRO A 1 172 ? -5.426 9.319 0.391 1.00 69.81 172 PRO A O 1
ATOM 1489 N N . LYS A 1 173 ? -7.082 9.329 -1.116 1.00 70.88 173 LYS A N 1
ATOM 1490 C CA . LYS A 1 173 ? -7.946 10.222 -0.343 1.00 70.88 173 LYS A CA 1
ATOM 1491 C C . LYS A 1 173 ? -8.495 9.490 0.877 1.00 70.88 173 LYS A C 1
ATOM 1493 O O . LYS A 1 173 ? -9.382 8.645 0.757 1.00 70.88 173 LYS A O 1
ATOM 1498 N N . ARG A 1 174 ? -7.990 9.854 2.055 1.00 78.12 174 ARG A N 1
ATOM 1499 C CA . ARG A 1 174 ? -8.598 9.516 3.344 1.00 78.12 174 ARG A CA 1
ATOM 1500 C C . ARG A 1 174 ? -9.715 10.510 3.634 1.00 78.12 174 ARG A C 1
ATOM 1502 O O . ARG A 1 174 ? -9.501 11.721 3.568 1.00 78.12 174 ARG A O 1
ATOM 1509 N N . ASN A 1 175 ? -10.901 10.010 3.958 1.00 84.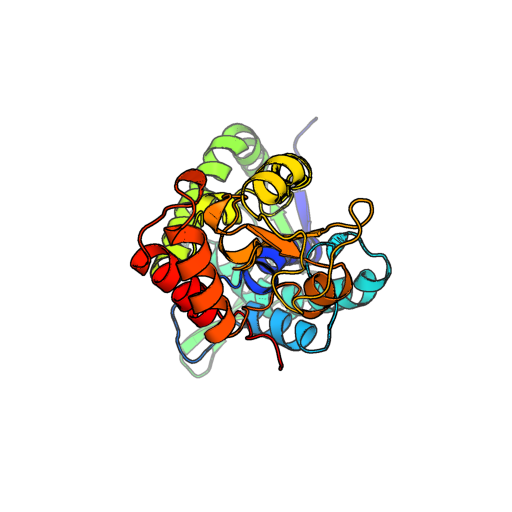06 175 ASN A N 1
ATOM 1510 C CA . ASN A 1 175 ? -11.984 10.884 4.388 1.00 84.06 175 ASN A CA 1
ATOM 1511 C C . ASN A 1 175 ? -11.768 11.302 5.843 1.00 84.06 175 ASN A C 1
ATOM 1513 O O . ASN A 1 175 ? -11.170 10.575 6.635 1.00 84.06 175 ASN A O 1
ATOM 1517 N N . SER A 1 176 ? -12.308 12.462 6.219 1.00 88.50 176 SER A N 1
ATOM 1518 C CA . SER A 1 176 ? -12.363 12.834 7.631 1.00 88.50 176 SER A CA 1
ATOM 1519 C C . SER A 1 176 ? -13.238 11.842 8.394 1.00 88.50 176 SER A C 1
ATOM 1521 O O . SER A 1 176 ? -14.413 11.650 8.066 1.00 88.50 176 SER A O 1
ATOM 1523 N N . LEU A 1 177 ? -12.675 11.246 9.445 1.00 92.25 177 LEU A N 1
ATOM 1524 C CA . LEU A 1 177 ? -13.410 10.352 10.335 1.00 92.25 177 LEU A CA 1
ATOM 1525 C C . LEU A 1 177 ? -14.350 11.104 11.279 1.00 92.25 177 LEU A C 1
ATOM 1527 O O . LEU A 1 177 ? -15.224 10.478 11.867 1.00 92.25 177 LEU A O 1
ATOM 1531 N N . GLN A 1 178 ? -14.237 12.434 11.396 1.00 89.38 178 GLN A N 1
ATOM 1532 C CA . GLN A 1 178 ? -15.020 13.237 12.348 1.00 89.38 178 GLN A CA 1
ATOM 1533 C C . GLN A 1 178 ? -16.536 13.050 12.202 1.00 89.38 178 GLN A C 1
ATOM 1535 O O . GLN A 1 178 ? -17.268 13.140 13.188 1.00 89.38 178 GLN A O 1
ATOM 1540 N N . LYS A 1 179 ? -17.012 12.698 11.002 1.00 91.25 179 LYS A N 1
ATOM 1541 C CA . LYS A 1 179 ? -18.418 12.347 10.752 1.00 91.25 179 LYS A CA 1
ATOM 1542 C C . LYS A 1 179 ? -18.927 11.173 11.607 1.00 91.25 179 LYS A C 1
ATOM 1544 O O . LYS A 1 179 ? -20.113 11.127 11.908 1.00 91.25 179 LYS A O 1
ATOM 1549 N N . TYR A 1 180 ? -18.048 10.270 12.049 1.00 92.31 180 TYR A N 1
ATOM 1550 C CA . TYR A 1 180 ? -18.398 9.117 12.885 1.00 92.31 180 TYR A CA 1
ATOM 1551 C C . TYR A 1 180 ? -18.357 9.411 14.388 1.00 92.31 180 TYR A C 1
ATOM 1553 O O . TYR A 1 180 ? -18.816 8.587 15.175 1.00 92.31 180 TYR A O 1
ATOM 1561 N N . LYS A 1 181 ? -17.858 10.584 14.808 1.00 91.69 181 LYS A N 1
ATOM 1562 C CA . LYS A 1 181 ? -17.672 10.930 16.228 1.00 91.69 181 LYS A CA 1
ATOM 1563 C C . LYS A 1 181 ? -18.963 10.801 17.029 1.00 91.69 181 LYS A C 1
ATOM 1565 O O . LYS A 1 181 ? -18.968 10.189 18.089 1.00 91.69 181 LYS A O 1
ATOM 1570 N N . LYS A 1 182 ? -20.055 11.365 16.505 1.00 89.50 182 LYS A N 1
ATOM 1571 C CA . LYS A 1 182 ? -21.369 11.341 17.165 1.00 89.50 182 LYS A CA 1
ATOM 1572 C C . LYS A 1 182 ? -21.906 9.919 17.312 1.00 89.50 182 LYS A C 1
ATOM 1574 O O . LYS A 1 182 ? -22.415 9.584 18.371 1.00 89.50 182 LYS A O 1
ATOM 1579 N N . ILE A 1 183 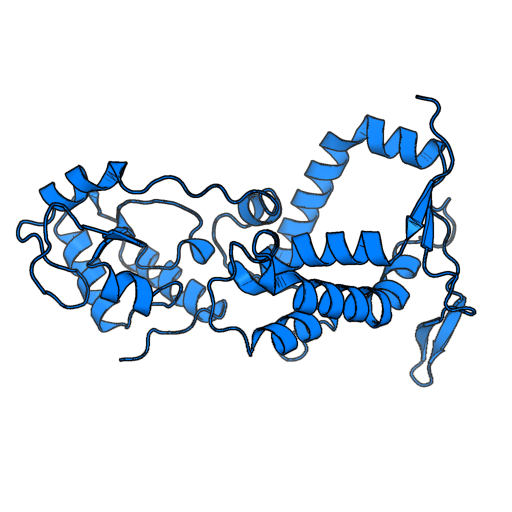? -21.746 9.097 16.273 1.00 89.88 183 ILE A N 1
ATOM 1580 C CA . ILE A 1 183 ? -22.195 7.700 16.271 1.00 89.88 183 ILE A CA 1
ATOM 1581 C C . ILE A 1 183 ? -21.409 6.911 17.321 1.00 89.88 183 ILE A C 1
ATOM 1583 O O . ILE A 1 183 ? -22.007 6.308 18.202 1.00 89.88 183 ILE A O 1
ATOM 1587 N N . LEU A 1 184 ? -20.078 6.987 17.303 1.00 91.94 184 LEU A N 1
ATOM 1588 C CA . LEU A 1 184 ? -19.238 6.255 18.254 1.00 91.94 184 LEU A CA 1
ATOM 1589 C C . LEU A 1 184 ? -19.490 6.683 19.708 1.00 91.94 184 LEU A C 1
ATOM 1591 O O . LEU A 1 184 ? -19.626 5.826 20.573 1.00 91.94 184 LEU A O 1
ATOM 1595 N N . LEU A 1 185 ? -19.648 7.985 19.971 1.00 91.38 185 LEU A N 1
ATOM 1596 C CA . LEU A 1 185 ? -20.014 8.485 21.303 1.00 91.38 185 LEU A CA 1
ATOM 1597 C C . LEU A 1 185 ? -21.410 8.041 21.759 1.00 91.38 185 LEU A C 1
ATOM 1599 O O . LEU A 1 185 ? -21.632 7.910 22.954 1.00 91.38 185 LEU A O 1
ATOM 1603 N N . SER A 1 186 ? -22.357 7.834 20.839 1.00 88.69 186 SER A N 1
ATOM 1604 C CA . SER A 1 186 ? -23.694 7.337 21.199 1.00 88.69 186 SER A CA 1
ATOM 1605 C C . SER A 1 186 ? -23.715 5.842 21.524 1.00 88.69 186 SER A C 1
ATOM 1607 O O . SER A 1 186 ? -24.563 5.406 22.296 1.00 88.69 186 SER A O 1
ATOM 1609 N N . LEU A 1 187 ? -22.779 5.074 20.957 1.00 86.00 187 LEU A N 1
ATOM 1610 C CA . LEU A 1 187 ? -22.640 3.634 21.190 1.00 86.00 187 LEU A CA 1
ATOM 1611 C C . LEU A 1 187 ? -21.812 3.340 22.452 1.00 86.00 187 LEU A C 1
ATOM 1613 O O . LEU A 1 187 ? -22.049 2.355 23.147 1.00 86.00 187 LEU A O 1
ATOM 1617 N N . GLU A 1 188 ? -20.839 4.198 22.769 1.00 80.69 188 GLU A N 1
ATOM 1618 C CA . GLU A 1 188 ? -19.957 4.046 23.926 1.00 80.69 188 GLU A CA 1
ATOM 1619 C C . GLU A 1 188 ? -20.458 4.899 25.106 1.00 80.69 188 GLU A C 1
ATOM 1621 O O . GLU A 1 188 ? -20.258 6.108 25.160 1.00 80.69 188 GLU A O 1
ATOM 1626 N N . THR A 1 189 ? -21.086 4.261 26.101 1.00 67.62 189 THR A N 1
ATOM 1627 C CA . THR A 1 189 ? -21.682 4.935 27.279 1.00 67.62 189 THR A CA 1
ATOM 1628 C C . THR A 1 189 ? -20.669 5.652 28.172 1.00 67.62 189 THR A C 1
ATOM 1630 O O . THR A 1 189 ? -21.030 6.526 28.961 1.00 67.62 189 THR A O 1
ATOM 1633 N N . THR A 1 190 ? -19.390 5.295 28.063 1.00 69.69 190 THR A N 1
ATOM 1634 C CA . THR A 1 190 ? -18.303 5.911 28.816 1.00 69.69 190 THR A CA 1
ATOM 1635 C C . THR A 1 190 ? -17.318 6.493 27.813 1.00 69.69 190 THR A C 1
ATOM 1637 O O . THR A 1 190 ? -16.561 5.754 27.199 1.00 69.69 190 THR A O 1
ATOM 1640 N N . SER A 1 191 ? -17.333 7.817 27.618 1.00 86.19 191 SER A N 1
ATOM 1641 C CA . SER A 1 191 ? -16.405 8.550 26.738 1.00 86.19 191 SER A CA 1
ATOM 1642 C C . SER A 1 191 ? -14.945 8.358 27.178 1.00 86.19 191 SER A C 1
ATOM 1644 O O . SER A 1 191 ? -14.356 9.215 27.841 1.00 86.19 191 SER A O 1
ATOM 1646 N N . ARG A 1 192 ? -14.354 7.205 26.863 1.00 93.31 192 ARG A N 1
ATOM 1647 C CA . ARG A 1 192 ? -13.039 6.752 27.323 1.00 93.31 192 ARG A CA 1
ATOM 1648 C C . ARG A 1 192 ? -12.220 6.267 26.138 1.00 93.31 192 ARG A C 1
ATOM 1650 O O . ARG A 1 192 ? -12.742 5.743 25.166 1.00 93.31 192 ARG A O 1
ATOM 1657 N N . CYS A 1 193 ? -10.908 6.444 26.221 1.00 95.19 193 CYS A N 1
ATOM 1658 C CA . CYS A 1 193 ? -9.992 5.967 25.199 1.00 95.19 193 CYS A CA 1
ATOM 1659 C C . CYS A 1 193 ? -10.041 4.438 25.139 1.00 95.19 193 CYS A C 1
ATOM 1661 O O . CYS A 1 193 ? -9.821 3.772 26.153 1.00 95.19 193 CYS A O 1
ATOM 1663 N N . PHE A 1 194 ? -10.239 3.879 23.947 1.00 95.50 194 PHE A N 1
ATOM 1664 C CA . PHE A 1 194 ? -10.276 2.436 23.735 1.00 95.50 194 PHE A CA 1
ATOM 1665 C C . PHE A 1 194 ? -8.995 1.737 24.217 1.00 95.50 194 PHE A C 1
ATOM 1667 O O . PHE A 1 194 ? -9.067 0.629 24.747 1.00 95.50 194 PHE A O 1
ATOM 1674 N N . TYR A 1 195 ? -7.840 2.401 24.113 1.00 95.25 195 TYR A N 1
ATOM 1675 C CA . TYR A 1 195 ? -6.538 1.819 24.442 1.00 95.25 195 TYR A CA 1
ATOM 1676 C C . TYR A 1 195 ? -6.150 1.981 25.916 1.00 95.25 195 TYR A C 1
ATOM 1678 O O . TYR A 1 195 ? -6.036 0.995 26.639 1.00 95.25 195 TYR A O 1
ATOM 1686 N N . CYS A 1 196 ? -5.971 3.217 26.392 1.00 94.69 196 CYS A N 1
ATOM 1687 C CA . CYS A 1 196 ? -5.501 3.473 27.761 1.00 94.69 196 CYS A CA 1
ATOM 1688 C C . CYS A 1 196 ? -6.623 3.550 28.799 1.00 94.69 196 CYS A C 1
ATOM 1690 O O . CYS A 1 196 ? -6.358 3.790 29.975 1.00 94.69 196 CYS A O 1
ATOM 1692 N N . ASN A 1 197 ? -7.878 3.421 28.361 1.00 94.50 197 ASN A N 1
ATOM 1693 C CA . ASN A 1 197 ? -9.062 3.528 29.197 1.00 94.50 197 ASN A CA 1
ATOM 1694 C C . ASN A 1 197 ? -9.153 4.846 29.988 1.00 94.50 197 ASN A C 1
ATOM 1696 O O . ASN A 1 197 ? -9.906 4.904 30.942 1.00 94.50 197 ASN A O 1
ATOM 1700 N N . LYS A 1 198 ? -8.412 5.912 29.659 1.00 95.00 198 LYS A N 1
ATOM 1701 C CA . LYS A 1 198 ? -8.563 7.227 30.316 1.00 95.00 198 LYS A CA 1
ATOM 1702 C C . LYS A 1 198 ? -9.782 7.963 29.754 1.00 95.00 198 LYS A C 1
ATOM 1704 O O . LYS A 1 198 ? -10.139 7.751 28.597 1.00 95.00 198 LYS A O 1
ATOM 1709 N N . GLY A 1 199 ? -10.413 8.821 30.558 1.00 94.31 199 GLY A N 1
ATOM 1710 C CA . GLY A 1 199 ? -11.514 9.672 30.094 1.00 94.31 199 GLY A CA 1
ATOM 1711 C C . GLY A 1 199 ? -11.082 10.567 28.929 1.00 94.31 199 GLY A C 1
ATOM 1712 O O . GLY A 1 199 ? -9.954 11.061 28.913 1.00 94.31 199 GLY A O 1
ATOM 1713 N N . LEU A 1 200 ? -11.961 10.740 27.946 1.00 93.75 200 LEU A N 1
ATOM 1714 C CA . LEU A 1 200 ? -11.717 11.570 26.772 1.00 93.75 200 LEU A CA 1
ATOM 1715 C C . LEU A 1 200 ? -12.257 12.981 26.987 1.00 93.75 200 LEU A C 1
ATOM 1717 O O . LEU A 1 200 ? -13.387 13.168 27.436 1.00 93.75 200 LEU A O 1
ATOM 1721 N N . ASN A 1 201 ? -11.467 13.977 26.596 1.00 89.62 201 ASN A N 1
ATOM 1722 C CA . ASN A 1 201 ? -11.957 15.339 26.458 1.00 89.62 201 ASN A CA 1
ATOM 1723 C C . ASN A 1 201 ? -12.821 15.416 25.194 1.00 89.62 201 ASN A C 1
ATOM 1725 O 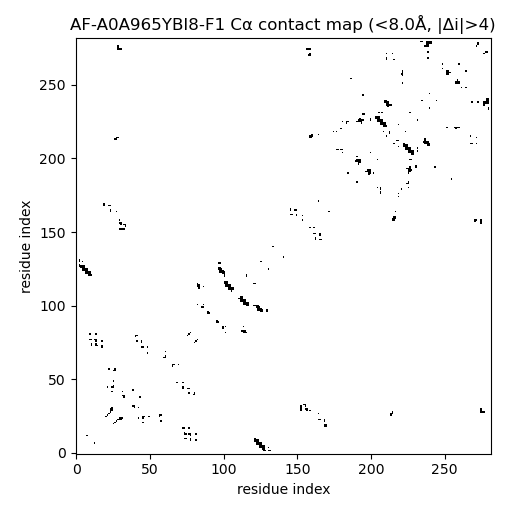O . ASN A 1 201 ? -12.325 15.144 24.106 1.00 89.62 201 ASN A O 1
ATOM 1729 N N . LEU A 1 202 ? -14.090 15.820 25.311 1.00 84.75 202 LEU A N 1
ATOM 1730 C CA . LEU A 1 202 ? -15.010 15.933 24.171 1.00 84.75 202 LEU A CA 1
ATOM 1731 C C . LEU A 1 202 ? -14.493 16.860 23.059 1.00 84.75 202 LEU A C 1
ATOM 1733 O O . LEU A 1 202 ? -14.858 16.667 21.897 1.00 84.75 202 LEU A O 1
ATOM 1737 N N . ASN A 1 203 ? -13.617 17.813 23.382 1.00 86.38 203 ASN A N 1
ATOM 1738 C CA . ASN A 1 203 ? -12.999 18.717 22.412 1.00 86.38 203 ASN A CA 1
ATOM 1739 C C . ASN A 1 203 ? -11.762 18.118 21.718 1.00 86.38 203 ASN A C 1
ATOM 1741 O O . ASN A 1 203 ? -11.379 18.611 20.663 1.00 86.38 203 ASN A O 1
ATOM 1745 N N . ASP A 1 204 ? -11.185 17.039 22.255 1.00 87.00 204 ASP A N 1
ATOM 1746 C CA . ASP A 1 204 ? -9.963 16.394 21.755 1.00 87.00 204 ASP A CA 1
ATOM 1747 C C . ASP A 1 204 ? -10.130 14.864 21.705 1.00 87.00 204 ASP A C 1
ATOM 1749 O O . ASP A 1 204 ? -9.520 14.095 22.451 1.00 87.00 204 ASP A O 1
ATOM 1753 N N . ILE A 1 205 ? -11.044 14.423 20.836 1.00 91.88 205 ILE A N 1
ATOM 1754 C CA . ILE A 1 205 ? -11.303 13.004 20.571 1.00 91.88 205 ILE A CA 1
ATOM 1755 C C . ILE A 1 205 ? -10.766 12.656 19.197 1.00 91.88 205 ILE A C 1
ATOM 1757 O O . ILE A 1 205 ? -11.176 13.242 18.189 1.00 91.88 205 ILE A O 1
ATOM 1761 N N . HIS A 1 206 ? -9.919 11.637 19.167 1.00 94.00 206 HIS A N 1
ATOM 1762 C CA . HIS A 1 206 ? -9.469 11.013 17.941 1.00 94.00 206 HIS A CA 1
ATOM 1763 C C . HIS A 1 206 ? -10.333 9.789 17.638 1.00 94.00 206 HIS A C 1
ATOM 1765 O O . HIS A 1 206 ? -10.756 9.058 18.534 1.00 94.00 206 HIS A O 1
ATOM 1771 N N . ILE A 1 207 ? -10.584 9.565 16.352 1.00 94.88 207 ILE A N 1
ATOM 1772 C CA . ILE A 1 207 ? -11.171 8.324 15.853 1.00 94.88 207 ILE A CA 1
ATOM 1773 C C . ILE A 1 207 ? -10.050 7.596 15.141 1.00 94.88 207 ILE A C 1
ATOM 1775 O O . ILE A 1 207 ? -9.412 8.169 14.259 1.00 94.88 207 ILE A O 1
ATOM 1779 N N . ASP A 1 208 ? -9.803 6.367 15.562 1.00 94.69 208 ASP A N 1
ATOM 1780 C CA . ASP A 1 208 ? -8.716 5.545 15.052 1.00 94.69 208 ASP A CA 1
ATOM 1781 C C . ASP A 1 208 ? -9.266 4.302 14.351 1.00 94.69 208 ASP A C 1
ATOM 1783 O O . ASP A 1 208 ? -10.306 3.762 14.735 1.00 94.69 208 ASP A O 1
ATOM 1787 N N . HIS A 1 209 ? -8.554 3.851 13.320 1.00 95.62 209 HIS A N 1
ATOM 1788 C CA . HIS A 1 209 ? -8.801 2.573 12.662 1.00 95.62 209 HIS A CA 1
ATOM 1789 C C . HIS A 1 209 ? -8.064 1.479 13.425 1.00 95.62 209 HIS A C 1
ATOM 1791 O O . HIS A 1 209 ? -6.836 1.413 13.360 1.00 95.62 209 HIS A O 1
ATOM 1797 N N . PHE A 1 210 ? -8.798 0.599 14.101 1.00 97.00 210 PHE A N 1
ATOM 1798 C CA . PHE A 1 210 ? -8.236 -0.488 14.899 1.00 97.00 210 PHE A CA 1
ATOM 1799 C C . PHE A 1 210 ? -7.248 -1.343 14.085 1.00 97.00 210 PHE A C 1
ATOM 1801 O O . PHE A 1 210 ? -6.061 -1.391 14.405 1.00 97.00 210 PHE A O 1
ATOM 1808 N N . ILE A 1 211 ? -7.704 -1.946 12.981 1.00 96.56 211 ILE A N 1
ATOM 1809 C CA . ILE A 1 211 ? -6.821 -2.480 11.938 1.00 96.56 211 ILE A CA 1
ATOM 1810 C C . ILE A 1 211 ? -6.423 -1.317 11.015 1.00 96.56 211 ILE A C 1
ATOM 1812 O O . ILE A 1 211 ? -7.309 -0.579 10.573 1.00 96.56 211 ILE A O 1
ATOM 1816 N N . PRO A 1 212 ? -5.129 -1.161 10.673 1.00 94.00 212 PRO A N 1
ATOM 1817 C CA . PRO A 1 212 ? -4.627 -0.029 9.901 1.00 94.00 212 PRO A CA 1
ATOM 1818 C C . PRO A 1 212 ? -5.425 0.264 8.627 1.00 94.00 212 PRO A C 1
ATOM 1820 O O . PRO A 1 212 ? -5.683 -0.625 7.810 1.00 94.00 212 PRO A O 1
ATOM 1823 N N . TRP A 1 213 ? -5.745 1.542 8.406 1.00 93.38 213 TRP A N 1
ATOM 1824 C CA . TRP A 1 213 ? -6.428 1.982 7.185 1.00 93.38 213 TRP A CA 1
ATOM 1825 C C . TRP A 1 213 ? -5.654 1.620 5.918 1.00 93.38 213 TRP A C 1
ATOM 1827 O O . TRP A 1 213 ? -6.254 1.263 4.914 1.00 93.38 213 TRP A O 1
ATOM 1837 N N . SER A 1 214 ? -4.321 1.651 5.950 1.00 89.62 214 SER A N 1
ATOM 1838 C CA . SER A 1 214 ? -3.512 1.247 4.799 1.00 89.62 214 SER A CA 1
ATOM 1839 C C . SER A 1 214 ? -3.692 -0.234 4.433 1.00 89.62 214 SER A C 1
ATOM 1841 O O . SER A 1 214 ? -3.505 -0.601 3.273 1.00 89.62 214 SER A O 1
ATOM 1843 N N . TYR A 1 215 ? -4.134 -1.076 5.373 1.00 93.88 215 TYR A N 1
ATOM 1844 C CA . TYR A 1 215 ? -4.534 -2.448 5.087 1.00 93.88 215 TYR A CA 1
ATOM 1845 C C . TYR A 1 215 ? -6.008 -2.565 4.680 1.00 93.88 215 TYR A C 1
ATOM 1847 O O . TYR A 1 215 ? -6.276 -3.179 3.654 1.00 93.88 215 TYR A O 1
ATOM 1855 N N . ILE A 1 216 ? -6.973 -1.986 5.405 1.00 93.62 216 ILE A N 1
ATOM 1856 C CA . ILE A 1 216 ? -8.407 -2.152 5.066 1.00 93.62 216 ILE A CA 1
ATOM 1857 C C . ILE A 1 216 ? -8.838 -1.305 3.862 1.00 93.62 216 ILE A C 1
ATOM 1859 O O . ILE A 1 216 ? -9.611 -1.764 3.018 1.00 93.62 216 ILE A O 1
ATOM 1863 N N . PHE A 1 217 ? -8.316 -0.083 3.768 1.00 92.25 217 PHE A N 1
ATOM 1864 C CA . PHE A 1 217 ? -8.637 0.915 2.747 1.00 92.25 217 PHE A CA 1
ATOM 1865 C C . PHE A 1 217 ? -10.127 1.297 2.738 1.00 92.25 217 PHE A C 1
ATOM 1867 O O . PHE A 1 217 ? -10.775 1.456 1.698 1.00 92.25 217 PHE A O 1
ATOM 1874 N N . ASP A 1 218 ? -10.700 1.382 3.937 1.00 91.88 218 ASP A N 1
ATOM 1875 C CA . ASP A 1 218 ? -12.091 1.735 4.187 1.00 91.88 218 ASP A CA 1
ATOM 1876 C C . ASP A 1 218 ? -12.259 2.345 5.580 1.00 91.88 218 ASP A C 1
ATOM 1878 O O . ASP A 1 218 ? -11.463 2.090 6.483 1.00 91.88 218 ASP A O 1
ATOM 1882 N N . ASP A 1 219 ? -13.347 3.085 5.754 1.00 93.94 219 ASP A N 1
ATOM 1883 C CA . ASP A 1 219 ? -13.746 3.731 7.002 1.00 93.94 219 ASP A CA 1
ATOM 1884 C C . ASP A 1 219 ? -14.957 3.021 7.628 1.00 93.94 219 ASP A C 1
ATOM 1886 O O . ASP A 1 219 ? -15.861 3.669 8.159 1.00 93.94 219 ASP A O 1
ATOM 1890 N N . ASN A 1 220 ? -15.005 1.689 7.517 1.00 93.38 220 ASN A N 1
ATOM 1891 C CA . ASN A 1 220 ? -16.086 0.885 8.084 1.00 93.38 220 ASN A CA 1
ATOM 1892 C C . ASN A 1 220 ? -16.127 1.027 9.610 1.00 93.38 220 ASN A C 1
ATOM 1894 O O . ASN A 1 220 ? -15.129 0.776 10.287 1.00 93.38 220 ASN A O 1
ATOM 1898 N N . VAL A 1 221 ? -17.302 1.373 10.146 1.00 94.25 221 VAL A N 1
ATOM 1899 C CA . VAL A 1 221 ? -17.476 1.763 11.558 1.00 94.25 221 VAL A CA 1
ATOM 1900 C C . VAL A 1 221 ? -17.118 0.636 12.533 1.00 94.25 221 VAL A C 1
ATOM 1902 O O . VAL A 1 221 ? -16.576 0.916 13.598 1.00 94.25 221 VAL A O 1
ATOM 1905 N N . TRP A 1 222 ? -17.303 -0.635 12.153 1.00 95.75 222 TRP A N 1
ATOM 1906 C CA . TRP A 1 222 ? -16.901 -1.790 12.973 1.00 95.75 222 TRP A CA 1
ATOM 1907 C C . TRP A 1 222 ? -15.401 -1.793 13.323 1.00 95.75 222 TRP A C 1
ATOM 1909 O O . TRP A 1 222 ? -15.009 -2.351 14.350 1.00 95.75 222 TRP A O 1
ATOM 1919 N N . ASN A 1 223 ? -14.568 -1.162 12.485 1.00 97.19 223 ASN A N 1
ATOM 1920 C CA . ASN A 1 223 ? -13.121 -1.035 12.659 1.00 97.19 223 ASN A CA 1
ATOM 1921 C C . ASN A 1 223 ? -12.707 0.308 13.290 1.00 97.19 223 ASN A C 1
ATOM 1923 O O . ASN A 1 223 ? -11.516 0.579 13.417 1.00 97.19 223 ASN A O 1
ATOM 1927 N N . LEU A 1 224 ? -13.652 1.177 13.653 1.00 96.38 224 LEU A N 1
ATOM 1928 C CA . LEU A 1 224 ? -13.354 2.472 14.260 1.00 96.38 224 LEU A CA 1
ATOM 1929 C C . LEU A 1 224 ? -13.487 2.405 15.781 1.00 96.38 224 LEU A C 1
ATOM 1931 O O . LEU A 1 224 ? -14.385 1.741 16.304 1.00 96.38 224 LEU A O 1
ATOM 1935 N N . VAL A 1 225 ? -12.601 3.107 16.486 1.00 95.31 225 VAL A N 1
ATOM 1936 C CA . VAL A 1 225 ? -12.613 3.231 17.951 1.00 95.31 225 VAL A CA 1
ATOM 1937 C C . VAL A 1 225 ? -12.344 4.669 18.387 1.00 95.31 225 VAL A C 1
ATOM 1939 O O . VAL A 1 225 ? -11.642 5.418 17.699 1.00 95.31 225 VAL A O 1
ATOM 1942 N N . LEU A 1 226 ? -12.873 5.058 19.550 1.00 95.69 226 LEU A N 1
ATOM 1943 C CA . LEU A 1 226 ? -12.503 6.316 20.194 1.00 95.69 226 LEU A CA 1
ATOM 1944 C C . LEU A 1 226 ? -11.114 6.200 20.832 1.00 95.69 226 LEU A C 1
ATOM 1946 O O . LEU A 1 226 ? -10.799 5.235 21.525 1.00 95.69 226 LEU A O 1
ATOM 1950 N N . SER A 1 227 ? -10.260 7.197 20.630 1.00 95.44 227 SER A N 1
ATOM 1951 C CA . SER A 1 227 ? -8.898 7.205 21.164 1.00 95.44 227 SER A CA 1
ATOM 1952 C C . SER A 1 227 ? -8.477 8.602 21.610 1.00 95.44 227 SER A C 1
ATOM 1954 O O . SER A 1 227 ? -9.003 9.615 21.144 1.00 95.44 227 SER A O 1
ATOM 1956 N N . CYS A 1 228 ? -7.522 8.663 22.538 1.00 95.12 228 CYS A N 1
ATOM 1957 C CA . CYS A 1 228 ? -6.794 9.899 22.796 1.00 95.12 228 CYS A CA 1
ATOM 1958 C C . CYS A 1 228 ? -5.675 10.071 21.762 1.00 95.12 228 CYS A C 1
ATOM 1960 O O . CYS A 1 228 ? -5.173 9.088 21.204 1.00 95.12 228 CYS A O 1
ATOM 1962 N N . SER A 1 229 ? -5.249 11.317 21.557 1.00 93.44 229 SER A N 1
ATOM 1963 C CA . SER A 1 229 ? -4.172 11.681 20.631 1.00 93.44 229 SER A CA 1
ATOM 1964 C C . SER A 1 229 ? -2.903 10.849 20.854 1.00 93.44 229 SER A C 1
ATOM 1966 O O . SER A 1 229 ? -2.374 10.275 19.905 1.00 93.44 229 SER A O 1
ATOM 1968 N N . ASN A 1 230 ? -2.473 10.687 22.109 1.00 93.06 230 ASN A N 1
ATOM 1969 C CA . ASN A 1 230 ? -1.273 9.924 22.459 1.00 93.06 230 ASN A CA 1
ATOM 1970 C C . ASN A 1 230 ? -1.341 8.453 22.011 1.00 93.06 230 ASN A C 1
ATOM 1972 O O . ASN A 1 230 ? -0.436 7.974 21.336 1.00 93.06 230 ASN A O 1
ATOM 1976 N N . CYS A 1 231 ? -2.420 7.732 22.340 1.00 94.69 231 CYS A N 1
ATOM 1977 C CA . CYS A 1 231 ? -2.554 6.326 21.945 1.00 94.69 231 CYS A CA 1
ATOM 1978 C C . CYS A 1 231 ? -2.664 6.168 20.425 1.00 94.69 231 CYS A C 1
ATOM 1980 O O . CYS A 1 231 ? -2.048 5.265 19.867 1.00 94.69 231 CYS A O 1
ATOM 1982 N N . ASN A 1 232 ? -3.407 7.056 19.759 1.00 92.50 232 ASN A N 1
ATOM 1983 C CA . ASN A 1 232 ? -3.531 7.047 18.304 1.00 92.50 232 ASN A CA 1
ATOM 1984 C C . ASN A 1 232 ? -2.172 7.261 17.613 1.00 92.50 232 ASN A C 1
ATOM 1986 O O . ASN A 1 232 ? -1.839 6.560 16.661 1.00 92.50 232 ASN A O 1
ATOM 1990 N N . LEU A 1 233 ? -1.361 8.197 18.118 1.00 89.62 233 LEU A N 1
ATOM 1991 C CA . LEU A 1 233 ? -0.026 8.480 17.586 1.00 89.62 233 LEU A CA 1
ATOM 1992 C C . LEU A 1 233 ? 0.970 7.344 17.852 1.00 89.62 233 LEU A C 1
ATOM 1994 O O . LEU A 1 233 ? 1.731 7.005 16.950 1.00 89.62 233 LEU A O 1
ATOM 1998 N N . ILE A 1 234 ? 0.944 6.737 19.045 1.00 89.69 234 ILE A N 1
ATOM 1999 C CA . ILE A 1 234 ? 1.802 5.587 19.388 1.00 89.69 234 ILE A CA 1
ATOM 2000 C C . ILE A 1 234 ? 1.454 4.376 18.523 1.00 89.69 234 ILE A C 1
ATOM 2002 O O . ILE A 1 234 ? 2.339 3.757 17.937 1.00 89.69 234 ILE A O 1
ATOM 2006 N N . LYS A 1 235 ? 0.162 4.047 18.410 1.00 90.19 235 LYS A N 1
ATOM 2007 C CA . LYS A 1 235 ? -0.289 2.938 17.570 1.00 90.19 235 LYS A CA 1
ATOM 2008 C C . LYS A 1 235 ? 0.067 3.191 16.110 1.00 90.19 235 LYS A C 1
ATOM 2010 O O . LYS A 1 235 ? 0.600 2.299 15.448 1.00 90.19 235 LYS A O 1
ATOM 2015 N N . ASN A 1 236 ? -0.233 4.388 15.601 1.00 87.56 236 ASN A N 1
ATOM 2016 C CA . ASN A 1 236 ? -0.058 4.749 14.199 1.00 87.56 236 ASN A CA 1
ATOM 2017 C C . ASN A 1 236 ? -0.676 3.668 13.278 1.00 87.56 236 ASN A C 1
ATOM 2019 O O . ASN A 1 236 ? -1.869 3.365 13.359 1.00 87.56 236 ASN A O 1
ATOM 2023 N N . SER A 1 237 ? 0.148 3.046 12.431 1.00 87.50 237 SER A N 1
ATOM 2024 C CA . SER A 1 237 ? -0.235 1.993 11.489 1.00 87.50 237 SER A CA 1
ATOM 2025 C C . SER A 1 237 ? 0.093 0.591 12.013 1.00 87.50 237 SER A C 1
ATOM 2027 O O . SER A 1 237 ? 0.109 -0.355 11.234 1.00 87.50 237 SER A O 1
ATOM 2029 N N . SER A 1 238 ? 0.381 0.449 13.306 1.00 90.81 238 SER A N 1
ATOM 2030 C CA . SER A 1 238 ? 0.619 -0.841 13.956 1.00 90.81 238 SER A CA 1
ATOM 2031 C C . SER A 1 238 ? -0.701 -1.524 14.308 1.00 90.81 238 SER A C 1
ATOM 2033 O O . SER A 1 238 ? -1.731 -0.875 14.509 1.00 90.81 238 SER A O 1
ATOM 2035 N N . LEU A 1 239 ? -0.664 -2.849 14.404 1.00 93.88 239 LEU A N 1
ATOM 2036 C CA . LEU A 1 239 ? -1.771 -3.667 14.880 1.00 93.88 239 LEU A CA 1
ATOM 2037 C C . LEU A 1 239 ? -1.799 -3.686 16.416 1.00 93.88 239 LEU A C 1
ATOM 2039 O O . LEU A 1 239 ? -0.784 -4.023 17.028 1.00 93.88 239 LEU A O 1
ATOM 2043 N N . PRO A 1 240 ? -2.937 -3.381 17.061 1.00 95.38 240 PRO A N 1
ATOM 2044 C CA . PRO A 1 240 ? -3.104 -3.590 18.499 1.00 95.38 240 PRO A CA 1
ATOM 2045 C C . PRO A 1 240 ? -2.928 -5.064 18.880 1.00 95.38 240 PRO A C 1
ATOM 2047 O O . PRO A 1 240 ? -3.098 -5.942 18.038 1.00 95.38 240 PRO A O 1
ATOM 2050 N N . THR A 1 241 ? -2.614 -5.354 20.142 1.00 95.56 241 THR A N 1
ATOM 2051 C CA . THR A 1 241 ? -2.444 -6.729 20.651 1.00 95.56 241 THR A CA 1
ATOM 2052 C C . THR A 1 241 ? -3.743 -7.549 20.606 1.00 95.56 241 THR A C 1
ATOM 2054 O O . THR A 1 241 ? -4.841 -7.009 20.444 1.00 95.56 241 THR A O 1
ATOM 2057 N N . LEU A 1 242 ? -3.631 -8.871 20.793 1.00 96.06 242 LEU A N 1
ATOM 2058 C CA . LEU A 1 242 ? -4.791 -9.775 20.847 1.00 96.06 242 LEU A CA 1
ATOM 2059 C C . LEU A 1 242 ? -5.778 -9.425 21.974 1.00 96.06 242 LEU A C 1
ATOM 2061 O O . LEU A 1 242 ? -6.977 -9.653 21.832 1.00 96.06 242 LEU A O 1
ATOM 2065 N N . GLU A 1 243 ? -5.304 -8.825 23.068 1.00 95.75 243 GLU A N 1
ATOM 2066 C CA . GLU A 1 243 ? -6.170 -8.323 24.139 1.00 95.75 243 GLU A CA 1
ATOM 2067 C C . GLU A 1 243 ? -7.126 -7.242 23.615 1.00 95.75 243 GLU A C 1
ATOM 2069 O O . GLU A 1 243 ? -8.344 -7.329 23.792 1.00 95.75 243 GLU A O 1
ATOM 2074 N N . TYR A 1 244 ? -6.593 -6.263 22.879 1.00 97.12 244 TYR A N 1
ATOM 2075 C CA . TYR A 1 244 ? -7.408 -5.222 22.264 1.00 97.12 244 TYR A CA 1
ATOM 2076 C C . TYR A 1 244 ? -8.313 -5.760 21.150 1.00 97.12 244 TYR A C 1
ATOM 2078 O O . TYR A 1 244 ? -9.416 -5.243 20.973 1.00 97.12 244 TYR A O 1
ATOM 2086 N N . LEU A 1 245 ? -7.896 -6.807 20.429 1.00 97.75 245 LEU A N 1
ATOM 2087 C CA . LEU A 1 245 ? -8.749 -7.490 19.451 1.00 97.75 245 LEU A CA 1
ATOM 2088 C C . LEU A 1 245 ? -9.973 -8.119 20.126 1.00 97.75 245 LEU A C 1
ATOM 2090 O O . LEU A 1 245 ? -11.097 -7.913 19.673 1.00 97.75 245 LEU A O 1
ATOM 2094 N N . ASN A 1 246 ? -9.782 -8.830 21.237 1.00 97.50 246 ASN A N 1
ATOM 2095 C CA . ASN A 1 246 ? -10.893 -9.414 21.990 1.00 97.50 246 ASN A CA 1
ATOM 2096 C C . ASN A 1 246 ? -11.827 -8.332 22.543 1.00 97.50 246 ASN A C 1
ATOM 2098 O O . ASN A 1 246 ? -13.047 -8.445 22.405 1.00 97.50 246 ASN A O 1
ATOM 2102 N N . LYS A 1 247 ? -11.265 -7.232 23.063 1.00 95.94 247 LYS A N 1
ATOM 2103 C CA . LYS A 1 247 ? -12.041 -6.057 23.480 1.00 95.94 247 LYS A CA 1
ATOM 2104 C C . LYS A 1 247 ? -12.879 -5.482 22.332 1.00 95.94 247 LYS A C 1
ATOM 2106 O O . LYS A 1 247 ? -14.047 -5.156 22.533 1.00 95.94 247 LYS A O 1
ATOM 2111 N N . LEU A 1 248 ? -12.310 -5.382 21.127 1.00 96.75 248 LEU A N 1
ATOM 2112 C CA . LEU A 1 248 ? -13.009 -4.892 19.935 1.00 96.75 248 LEU A CA 1
ATOM 2113 C C . LEU A 1 248 ? -14.198 -5.789 19.579 1.00 96.75 248 LEU A C 1
ATOM 2115 O O . LEU A 1 248 ? -15.288 -5.279 19.315 1.00 96.75 248 LEU A O 1
ATOM 2119 N N . LYS A 1 249 ? -13.982 -7.112 19.582 1.00 97.19 249 LYS A N 1
ATOM 2120 C CA . LYS A 1 249 ? -15.002 -8.121 19.265 1.00 97.19 249 LYS A CA 1
ATOM 2121 C C . LYS A 1 249 ? -16.158 -8.079 20.257 1.00 97.19 249 LYS A C 1
ATOM 2123 O O . LYS A 1 249 ? -17.304 -7.992 19.828 1.00 97.19 249 LYS A O 1
ATOM 2128 N N . MET A 1 250 ? -15.863 -8.037 21.558 1.00 94.94 250 MET A N 1
ATOM 2129 C CA . MET A 1 250 ? -16.883 -7.881 22.601 1.00 94.94 250 MET A CA 1
ATOM 2130 C C . MET A 1 250 ? -17.711 -6.610 22.389 1.00 94.94 250 MET A C 1
ATOM 2132 O O . MET A 1 250 ? -18.933 -6.679 22.281 1.00 94.94 250 MET A O 1
ATOM 2136 N N . ARG A 1 251 ? -17.038 -5.467 22.208 1.00 93.25 251 ARG A N 1
ATOM 2137 C CA . ARG A 1 251 ? -17.689 -4.175 21.955 1.00 93.25 251 ARG A CA 1
ATOM 2138 C C . ARG A 1 251 ? -18.561 -4.204 20.694 1.00 93.25 251 ARG A C 1
ATOM 2140 O O . ARG A 1 251 ? -19.669 -3.685 20.716 1.00 93.25 251 ARG A O 1
ATOM 2147 N N . ASN A 1 252 ? -18.111 -4.831 19.605 1.00 95.19 252 ASN A N 1
ATOM 2148 C CA . ASN A 1 252 ? -18.909 -4.957 18.374 1.00 95.19 252 ASN A CA 1
ATOM 2149 C C . ASN A 1 252 ? -20.106 -5.898 18.527 1.00 95.19 252 ASN A C 1
ATOM 2151 O O . ASN A 1 252 ? -21.120 -5.706 17.867 1.00 95.19 252 ASN A O 1
ATOM 2155 N N . LYS A 1 253 ? -19.992 -6.926 19.369 1.00 94.44 253 LYS A N 1
ATOM 2156 C CA . LYS A 1 253 ? -21.072 -7.883 19.622 1.00 94.44 253 LYS A CA 1
ATOM 2157 C C . LYS A 1 253 ? -22.214 -7.259 20.424 1.00 94.44 253 LYS A C 1
ATOM 2159 O O . LYS A 1 253 ? -23.370 -7.600 20.195 1.00 94.44 253 LYS A O 1
ATOM 2164 N N . GLU A 1 254 ? -21.890 -6.349 21.337 1.00 91.62 254 GLU A N 1
ATOM 2165 C CA . GLU A 1 254 ? -22.867 -5.629 22.163 1.00 91.62 254 GLU A CA 1
ATOM 2166 C C . GLU A 1 254 ? -23.614 -4.529 21.388 1.00 91.62 254 GLU A C 1
ATOM 2168 O O . GLU A 1 254 ? -24.733 -4.175 21.752 1.00 91.62 254 GLU A O 1
ATOM 2173 N N . GLN A 1 255 ? -23.029 -4.017 20.299 1.00 88.94 255 GLN A N 1
ATOM 2174 C CA . GLN A 1 255 ? -23.543 -2.880 19.528 1.00 88.94 255 GLN A CA 1
ATOM 2175 C C . GLN A 1 255 ? -24.028 -3.334 18.144 1.00 88.94 255 GLN A C 1
ATOM 2177 O O . GLN A 1 255 ? -23.222 -3.642 17.263 1.00 88.94 255 GLN A O 1
ATOM 2182 N N . LYS A 1 256 ? -25.348 -3.355 17.919 1.00 86.00 256 LYS A N 1
ATOM 2183 C CA . LYS A 1 256 ? -25.955 -3.876 16.674 1.00 86.00 256 LYS A CA 1
ATOM 2184 C C . LYS A 1 256 ? -25.426 -3.180 15.416 1.00 86.00 256 LYS A C 1
ATOM 2186 O O . LYS A 1 256 ? -25.217 -3.832 14.398 1.00 86.00 256 LYS A O 1
ATOM 2191 N N . GLU A 1 257 ? -25.171 -1.880 15.496 1.00 87.38 257 GLU A N 1
ATOM 2192 C CA . GLU A 1 257 ? -24.668 -1.022 14.420 1.00 87.38 257 GLU A CA 1
ATOM 2193 C C . GLU A 1 257 ? -23.230 -1.363 14.002 1.00 87.38 257 GLU A C 1
ATOM 2195 O O . GLU A 1 257 ? -22.799 -1.008 12.904 1.00 87.38 257 GLU A O 1
ATOM 2200 N N . LEU A 1 258 ? -22.478 -2.043 14.871 1.00 91.00 258 LEU A N 1
ATOM 2201 C CA . LEU A 1 258 ? -21.087 -2.440 14.647 1.00 91.00 258 LEU A CA 1
ATOM 2202 C C . LEU A 1 258 ? -20.945 -3.933 14.338 1.00 91.00 258 LEU A C 1
ATOM 2204 O O . LEU A 1 258 ? -19.825 -4.406 14.118 1.00 91.00 258 LEU A O 1
ATOM 2208 N N . TYR A 1 259 ? -22.054 -4.676 14.343 1.00 93.38 259 TYR A N 1
ATOM 2209 C CA . TYR A 1 259 ? -22.023 -6.124 14.263 1.00 93.38 259 TYR A CA 1
ATOM 2210 C C . TYR A 1 259 ? -21.465 -6.610 12.923 1.00 93.38 259 TYR A C 1
ATOM 2212 O O . TYR A 1 259 ? -21.961 -6.301 11.839 1.00 93.38 259 TYR A O 1
ATOM 2220 N N . ILE A 1 260 ? -20.447 -7.453 13.025 1.00 95.69 260 ILE A N 1
ATOM 2221 C CA . ILE A 1 260 ? -19.889 -8.254 11.945 1.00 95.69 260 ILE A CA 1
ATOM 2222 C C . ILE A 1 260 ? -19.397 -9.565 12.564 1.00 95.69 260 ILE A C 1
ATOM 2224 O O . ILE A 1 260 ? -19.018 -9.595 13.736 1.00 95.69 260 ILE A O 1
ATOM 2228 N N . LYS A 1 261 ? -19.423 -10.665 11.802 1.00 96.81 261 LYS A N 1
ATOM 2229 C CA . LYS A 1 261 ? -18.969 -11.972 12.301 1.00 96.81 261 LYS A CA 1
ATOM 2230 C C . LYS A 1 261 ? -17.522 -11.880 12.796 1.00 96.81 261 LYS A C 1
ATOM 2232 O O . LYS A 1 261 ? -16.668 -11.354 12.083 1.00 96.81 261 LYS A O 1
ATOM 2237 N N . GLU A 1 262 ? -17.248 -12.440 13.972 1.00 96.44 262 GLU A N 1
ATOM 2238 C CA . GLU A 1 262 ? -15.913 -12.416 14.589 1.00 96.44 262 GLU A CA 1
ATOM 2239 C C . GLU A 1 262 ? -14.837 -13.018 13.673 1.00 96.44 262 GLU A C 1
ATOM 2241 O O . GLU A 1 262 ? -13.781 -12.414 13.514 1.00 96.44 262 GLU A O 1
ATOM 2246 N N . GLU A 1 263 ? -15.150 -14.103 12.952 1.00 96.94 263 GLU A N 1
ATOM 2247 C CA . GLU A 1 263 ? -14.262 -14.691 11.934 1.00 96.94 263 GLU A CA 1
ATOM 2248 C C . GLU A 1 263 ? -13.816 -13.691 10.860 1.00 96.94 263 GLU A C 1
ATOM 2250 O O . GLU A 1 263 ? -12.702 -13.782 10.352 1.00 96.94 263 GLU A O 1
ATOM 2255 N N . ILE A 1 264 ? -14.665 -12.730 10.482 1.00 96.44 264 ILE A N 1
ATOM 2256 C CA . ILE A 1 264 ? -14.293 -11.717 9.489 1.00 96.44 264 ILE A CA 1
ATOM 2257 C C . ILE A 1 264 ? -13.264 -10.755 10.092 1.00 96.44 264 ILE A C 1
ATOM 2259 O O . ILE A 1 264 ? -12.282 -10.423 9.427 1.00 96.44 264 ILE A O 1
ATOM 2263 N N . ILE A 1 265 ? -13.456 -10.341 11.349 1.00 97.44 265 ILE A N 1
ATOM 2264 C CA . ILE A 1 265 ? -12.503 -9.487 12.073 1.00 97.44 265 ILE A CA 1
ATOM 2265 C C . ILE A 1 265 ? -11.165 -10.219 12.222 1.00 97.44 265 ILE A C 1
ATOM 2267 O O . ILE A 1 265 ? -10.124 -9.654 11.882 1.00 97.44 265 ILE A O 1
ATOM 2271 N N . ASP A 1 266 ? -11.196 -11.479 12.662 1.00 97.56 266 ASP A N 1
ATOM 2272 C CA . ASP A 1 266 ? -10.005 -12.310 12.852 1.00 97.56 266 ASP A CA 1
ATOM 2273 C C . ASP A 1 266 ? -9.255 -12.512 11.521 1.00 97.56 266 ASP A C 1
ATOM 2275 O O . ASP A 1 266 ? -8.035 -12.349 11.461 1.00 97.56 266 ASP A O 1
ATOM 2279 N N . ASN A 1 267 ? -9.975 -12.747 10.418 1.00 96.62 267 ASN A N 1
ATOM 2280 C CA . ASN A 1 267 ? -9.383 -12.840 9.082 1.00 96.62 267 ASN A CA 1
ATOM 2281 C C . ASN A 1 267 ? -8.702 -11.536 8.646 1.00 96.62 267 ASN A C 1
ATOM 2283 O O . ASN A 1 267 ? -7.587 -11.578 8.121 1.00 96.62 267 ASN A O 1
ATOM 2287 N N . TYR A 1 268 ? -9.333 -10.374 8.854 1.00 96.88 268 TYR A N 1
ATOM 2288 C CA . TYR A 1 268 ? -8.692 -9.092 8.546 1.00 96.88 268 TYR A CA 1
ATOM 2289 C C . TYR A 1 268 ? -7.451 -8.858 9.412 1.00 96.88 268 TYR A C 1
ATOM 2291 O O . TYR A 1 268 ? -6.425 -8.419 8.893 1.00 96.88 268 TYR A O 1
ATOM 2299 N N . TYR A 1 269 ? -7.525 -9.162 10.707 1.00 97.06 269 TYR A N 1
ATOM 2300 C CA . TYR A 1 269 ? -6.415 -8.989 11.638 1.00 97.06 269 TYR A CA 1
ATOM 2301 C C . TYR A 1 269 ? -5.216 -9.874 11.259 1.00 97.06 269 TYR A C 1
ATOM 2303 O O . TYR A 1 269 ? -4.103 -9.374 11.073 1.00 97.06 269 TYR A O 1
ATOM 2311 N N . GLU A 1 270 ? -5.444 -11.173 11.044 1.00 95.88 270 GLU A N 1
ATOM 2312 C CA . GLU A 1 270 ? -4.381 -12.120 10.696 1.00 95.88 270 GLU A CA 1
ATOM 2313 C C . GLU A 1 270 ? -3.790 -11.863 9.311 1.00 95.88 270 GLU A C 1
ATOM 2315 O O . GLU A 1 270 ? -2.570 -11.925 9.139 1.00 95.88 270 GLU A O 1
ATOM 2320 N N . ASN A 1 271 ? -4.610 -11.533 8.311 1.00 95.12 271 ASN A N 1
ATOM 2321 C CA . ASN A 1 271 ? -4.095 -11.216 6.981 1.00 95.12 271 ASN A CA 1
ATOM 2322 C C . ASN A 1 271 ? -3.332 -9.882 6.965 1.00 95.12 271 ASN A C 1
ATOM 2324 O O . ASN A 1 271 ? -2.332 -9.768 6.252 1.00 95.12 271 ASN A O 1
ATOM 2328 N N . CYS A 1 272 ? -3.728 -8.902 7.787 1.00 94.75 272 CYS A N 1
ATOM 2329 C CA . CYS A 1 272 ? -2.952 -7.680 8.006 1.00 94.75 272 CYS A CA 1
ATOM 2330 C C . CYS A 1 272 ? -1.565 -8.015 8.574 1.00 94.75 272 CYS A C 1
ATOM 2332 O O . CYS A 1 272 ? -0.541 -7.636 8.002 1.00 94.75 272 CYS A O 1
ATOM 2334 N N . ARG A 1 273 ? -1.516 -8.830 9.634 1.00 93.38 273 ARG A N 1
ATOM 2335 C CA . ARG A 1 273 ? -0.263 -9.280 10.256 1.00 93.38 273 ARG A CA 1
ATOM 2336 C C . ARG A 1 273 ? 0.629 -10.033 9.263 1.00 93.38 273 ARG A C 1
ATOM 2338 O O . ARG A 1 273 ? 1.800 -9.695 9.106 1.00 93.38 273 ARG A O 1
ATOM 2345 N N . LYS A 1 274 ? 0.069 -10.997 8.520 1.00 91.69 274 LYS A N 1
ATOM 2346 C CA . LYS A 1 274 ? 0.772 -11.770 7.472 1.00 91.69 274 LYS A CA 1
ATOM 2347 C C . LYS A 1 274 ? 1.271 -10.909 6.307 1.00 91.69 274 LYS A C 1
ATOM 2349 O O . LYS A 1 274 ? 2.229 -11.294 5.634 1.00 91.69 274 LYS A O 1
ATOM 2354 N N . SER A 1 275 ? 0.645 -9.756 6.071 1.00 89.62 275 SER A N 1
ATOM 2355 C CA . SER A 1 275 ? 1.093 -8.788 5.063 1.00 89.62 275 SER A CA 1
ATOM 2356 C C . SER A 1 275 ? 2.337 -8.009 5.513 1.00 89.62 275 SER A C 1
ATOM 2358 O O . SER A 1 275 ? 2.986 -7.393 4.679 1.00 89.62 275 SER A O 1
ATOM 2360 N N . GLY A 1 276 ? 2.727 -8.075 6.793 1.00 88.50 276 GLY A N 1
ATOM 2361 C CA . GLY A 1 276 ? 3.940 -7.433 7.317 1.00 88.50 276 GLY A CA 1
ATOM 2362 C C . GLY A 1 276 ? 3.683 -6.161 8.127 1.00 88.50 276 GLY A C 1
ATOM 2363 O O . GLY A 1 276 ? 4.593 -5.349 8.295 1.00 88.50 276 GLY A O 1
ATOM 2364 N N . PHE A 1 277 ? 2.456 -5.966 8.617 1.00 90.38 277 PHE A N 1
ATOM 2365 C CA . PHE A 1 277 ? 2.157 -4.932 9.605 1.00 90.38 277 PHE A CA 1
ATOM 2366 C C . PHE A 1 277 ? 2.662 -5.355 10.987 1.00 90.38 277 PHE A C 1
ATOM 2368 O O . PHE A 1 277 ? 2.458 -6.492 11.412 1.00 90.38 277 PHE A O 1
ATOM 2375 N N . ILE A 1 278 ? 3.339 -4.437 11.678 1.00 89.56 278 ILE A N 1
ATOM 2376 C CA . ILE A 1 278 ? 3.936 -4.701 12.990 1.00 89.56 278 ILE A CA 1
ATOM 2377 C C . ILE A 1 278 ? 2.879 -4.652 14.092 1.00 89.56 278 ILE A C 1
ATOM 2379 O O . ILE A 1 278 ? 1.906 -3.904 13.995 1.00 89.56 278 ILE A O 1
ATOM 2383 N N . LEU A 1 279 ? 3.087 -5.435 15.148 1.00 90.44 279 LEU A N 1
ATOM 2384 C CA . LEU A 1 279 ? 2.310 -5.308 16.375 1.00 90.44 279 LEU A CA 1
ATOM 2385 C C . LEU A 1 279 ? 2.770 -4.068 17.145 1.00 90.44 279 LEU A C 1
ATOM 2387 O O . LEU A 1 279 ? 3.955 -3.737 17.151 1.00 90.44 279 LEU A O 1
ATOM 2391 N N . MET A 1 280 ? 1.826 -3.394 17.790 1.00 86.25 280 MET A N 1
ATOM 2392 C CA . MET A 1 280 ? 2.112 -2.324 18.735 1.00 86.25 280 MET A CA 1
ATOM 2393 C C . MET A 1 280 ? 2.952 -2.890 19.887 1.00 86.25 280 MET A C 1
ATOM 2395 O O . MET A 1 280 ? 2.634 -3.955 20.418 1.00 86.25 280 MET A O 1
ATOM 2399 N N . SER A 1 281 ? 4.027 -2.195 20.254 1.00 72.38 281 SER A N 1
ATOM 2400 C CA . SER A 1 281 ? 4.791 -2.505 21.463 1.00 72.38 281 SER A CA 1
ATOM 2401 C C . SER A 1 281 ? 3.948 -2.197 22.701 1.00 72.38 281 SER A C 1
ATOM 2403 O O . SER A 1 281 ? 3.258 -1.175 22.719 1.00 72.38 281 SER A O 1
ATOM 2405 N N . ASN A 1 282 ? 4.014 -3.070 23.708 1.00 51.88 282 ASN A N 1
ATOM 2406 C CA . ASN A 1 282 ? 3.426 -2.818 25.026 1.00 51.88 282 ASN A CA 1
ATOM 2407 C C . ASN A 1 282 ? 4.092 -1.629 25.723 1.00 51.88 282 ASN A C 1
ATOM 2409 O O . ASN A 1 282 ? 5.327 -1.486 25.569 1.00 51.88 282 ASN A O 1
#

pLDDT: mean 87.31, std 9.5, range [51.22, 97.75]